Protein AF-A0A7K4LC79-F1 (afdb_monomer_lite)

Structure (mmCIF, N/CA/C/O backbone):
data_AF-A0A7K4LC79-F1
#
_entry.id   AF-A0A7K4LC79-F1
#
loop_
_atom_site.group_PDB
_atom_site.id
_atom_site.type_symbol
_atom_site.label_atom_id
_atom_site.label_alt_id
_atom_site.label_comp_id
_atom_site.label_asym_id
_atom_site.label_entity_id
_atom_site.label_seq_id
_atom_site.pdbx_PDB_ins_code
_atom_site.Cartn_x
_atom_site.Cartn_y
_atom_site.Cartn_z
_atom_site.occupancy
_atom_site.B_iso_or_equiv
_atom_site.auth_seq_id
_atom_site.auth_comp_id
_atom_site.auth_asym_id
_atom_site.auth_atom_id
_atom_site.pdbx_PDB_model_num
ATOM 1 N N . GLN A 1 1 ? 73.942 13.902 -138.538 1.00 67.19 1 GLN A N 1
ATOM 2 C CA . GLN A 1 1 ? 73.800 15.225 -137.899 1.00 67.19 1 GLN A CA 1
ATOM 3 C C . GLN A 1 1 ? 72.394 15.429 -137.324 1.00 67.19 1 GLN A C 1
ATOM 5 O O . GLN A 1 1 ? 72.265 15.309 -136.115 1.00 67.19 1 GLN A O 1
ATOM 10 N N . HIS A 1 2 ? 71.328 15.631 -138.116 1.00 78.69 2 HIS A N 1
ATOM 11 C CA . HIS A 1 2 ? 69.971 15.845 -137.554 1.00 78.69 2 HIS A CA 1
ATOM 12 C C . HIS A 1 2 ? 69.463 14.710 -136.641 1.00 78.69 2 HIS A C 1
ATOM 14 O O . HIS A 1 2 ? 69.121 14.970 -135.493 1.00 78.69 2 HIS A O 1
ATOM 20 N N . LEU A 1 3 ? 69.534 13.446 -137.078 1.00 82.19 3 LEU A N 1
ATOM 21 C CA . LEU A 1 3 ? 69.140 12.290 -136.246 1.00 82.19 3 LEU A CA 1
ATOM 22 C C . LEU A 1 3 ? 69.949 12.162 -134.938 1.00 82.19 3 LEU A C 1
ATOM 24 O O . LEU A 1 3 ? 69.489 11.557 -133.973 1.00 82.19 3 LEU A O 1
ATOM 28 N N . GLU A 1 4 ? 71.164 12.712 -134.885 1.00 82.88 4 GLU A N 1
ATOM 29 C CA . GLU A 1 4 ? 71.985 12.717 -133.669 1.00 82.88 4 GLU A CA 1
ATOM 30 C C . GLU A 1 4 ? 71.522 13.824 -132.716 1.00 82.88 4 GLU A C 1
ATOM 32 O O . GLU A 1 4 ? 71.402 13.577 -131.518 1.00 82.88 4 GLU A O 1
ATOM 37 N N . GLN A 1 5 ? 71.181 15.006 -133.242 1.00 84.38 5 GLN A N 1
ATOM 38 C CA . GLN A 1 5 ? 70.575 16.101 -132.475 1.00 84.38 5 GLN A CA 1
ATOM 39 C C . GLN A 1 5 ? 69.244 15.659 -131.850 1.00 84.38 5 GLN A C 1
ATOM 41 O O . GLN A 1 5 ? 69.095 15.736 -130.633 1.00 84.38 5 GLN A O 1
ATOM 46 N N . GLU A 1 6 ? 68.335 15.084 -132.644 1.00 86.88 6 GLU A N 1
ATOM 47 C CA . GLU A 1 6 ? 67.053 14.546 -132.164 1.00 86.88 6 GLU A CA 1
ATOM 48 C C . GLU A 1 6 ? 67.249 13.468 -131.090 1.00 86.88 6 GLU A C 1
ATOM 50 O O . GLU A 1 6 ? 66.581 13.486 -130.058 1.00 86.88 6 GLU A O 1
ATOM 55 N N . LYS A 1 7 ? 68.222 12.565 -131.268 1.00 89.31 7 LYS A N 1
ATOM 56 C CA . LYS A 1 7 ? 68.580 11.547 -130.268 1.00 89.31 7 LYS A CA 1
ATOM 57 C C . LYS A 1 7 ? 69.097 12.162 -128.962 1.00 89.31 7 LYS A C 1
ATOM 59 O O . LYS A 1 7 ? 68.760 11.663 -127.890 1.00 89.31 7 LYS A O 1
ATOM 64 N N . HIS A 1 8 ? 69.901 13.225 -129.022 1.00 89.56 8 HIS A N 1
ATOM 65 C CA . HIS A 1 8 ? 70.385 13.944 -127.836 1.00 89.56 8 HIS A CA 1
ATOM 66 C C . HIS A 1 8 ? 69.297 14.797 -127.162 1.00 89.56 8 HIS A C 1
ATOM 68 O O . HIS A 1 8 ? 69.307 14.946 -125.940 1.00 89.56 8 HIS A O 1
ATOM 74 N N . GLU A 1 9 ? 68.343 15.338 -127.918 1.00 90.38 9 GLU A N 1
ATOM 75 C CA . GLU A 1 9 ? 67.175 16.029 -127.366 1.00 90.38 9 GLU A CA 1
ATOM 76 C C . GLU A 1 9 ? 66.185 15.068 -126.715 1.00 90.38 9 GLU A C 1
ATOM 78 O O . GLU A 1 9 ? 65.716 15.341 -125.613 1.00 90.38 9 GLU A O 1
ATOM 83 N N . LEU A 1 10 ? 65.888 13.936 -127.357 1.00 91.44 10 LEU A N 1
ATOM 84 C CA . LEU A 1 10 ? 65.025 12.904 -126.788 1.00 91.44 10 LEU A CA 1
ATOM 85 C C . LEU A 1 10 ? 65.622 12.350 -125.495 1.00 91.44 10 LEU A C 1
ATOM 87 O O . LEU A 1 10 ? 64.898 12.281 -124.511 1.00 91.44 10 LEU A O 1
ATOM 91 N N . ARG A 1 11 ? 66.930 12.056 -125.462 1.00 92.25 11 ARG A N 1
ATOM 92 C CA . ARG A 1 11 ? 67.648 11.676 -124.230 1.00 92.25 11 ARG A CA 1
ATOM 93 C C . ARG A 1 11 ? 67.431 12.684 -123.105 1.00 92.25 11 ARG A C 1
ATOM 95 O O . ARG A 1 11 ? 66.861 12.308 -122.094 1.00 92.25 11 ARG A O 1
ATOM 102 N N . ARG A 1 12 ? 67.720 13.972 -123.329 1.00 92.25 12 ARG A N 1
ATOM 103 C CA . ARG A 1 12 ? 67.479 15.019 -122.316 1.00 92.25 12 ARG A CA 1
ATOM 104 C C . ARG A 1 12 ? 66.009 15.157 -121.907 1.00 92.25 12 ARG A C 1
ATOM 106 O O . ARG A 1 12 ? 65.723 15.474 -120.760 1.00 92.25 12 ARG A O 1
ATOM 113 N N . ARG A 1 13 ? 65.053 14.912 -122.811 1.00 94.12 13 ARG A N 1
ATOM 114 C CA . ARG A 1 13 ? 63.617 14.892 -122.466 1.00 94.12 13 ARG A CA 1
ATOM 115 C C . ARG A 1 13 ? 63.219 13.656 -121.654 1.00 94.12 13 ARG A C 1
ATOM 117 O O . ARG A 1 13 ? 62.281 13.763 -120.872 1.00 94.12 13 ARG A O 1
ATOM 124 N N . PHE A 1 14 ? 63.880 12.513 -121.841 1.00 94.81 14 PHE A N 1
ATOM 125 C CA . PHE A 1 14 ? 63.707 11.338 -120.984 1.00 94.81 14 PHE A CA 1
ATOM 126 C C . PHE A 1 14 ? 64.365 11.569 -119.621 1.00 94.81 14 PHE A C 1
ATOM 128 O O . PHE A 1 14 ? 63.644 11.519 -118.638 1.00 94.81 14 PHE A O 1
ATOM 135 N N . GLU A 1 15 ? 65.631 11.990 -119.577 1.00 94.25 15 GLU A N 1
ATOM 136 C CA . GLU A 1 15 ? 66.376 12.336 -118.352 1.00 94.25 15 GLU A CA 1
ATOM 137 C C . GLU A 1 15 ? 65.619 13.365 -117.484 1.00 94.25 15 GLU A C 1
ATOM 139 O O . GLU A 1 15 ? 65.448 13.173 -116.284 1.00 94.25 15 GLU A O 1
ATOM 144 N N . ASN A 1 16 ? 65.070 14.431 -118.086 1.00 93.69 16 ASN A N 1
ATOM 145 C CA . ASN A 1 16 ? 64.256 15.411 -117.355 1.00 93.69 16 ASN A CA 1
ATOM 146 C C . ASN A 1 16 ? 62.960 14.802 -116.791 1.00 93.69 16 ASN A C 1
ATOM 148 O O . ASN A 1 16 ? 62.563 15.128 -115.676 1.00 93.69 16 ASN A O 1
ATOM 152 N N . ARG A 1 17 ? 62.284 13.929 -117.551 1.00 95.50 17 ARG A N 1
ATOM 153 C CA . ARG A 1 17 ? 61.064 13.250 -117.085 1.00 95.50 17 ARG A CA 1
ATOM 154 C C . ARG A 1 17 ? 61.374 12.230 -115.999 1.00 95.50 17 ARG A C 1
ATOM 156 O O . ARG A 1 17 ? 60.591 12.116 -115.068 1.00 95.50 17 ARG A O 1
ATOM 163 N N . GLU A 1 18 ? 62.483 11.510 -116.120 1.00 95.38 18 GLU A N 1
ATOM 164 C CA . GLU A 1 18 ? 63.006 10.594 -115.106 1.00 95.38 18 GLU A CA 1
ATOM 165 C C . GLU A 1 18 ? 63.258 11.364 -113.805 1.00 95.38 18 GLU A C 1
ATOM 167 O O . GLU A 1 18 ? 62.663 11.004 -112.798 1.00 95.38 18 GLU A O 1
ATOM 172 N N . GLY A 1 19 ? 63.953 12.506 -113.847 1.00 95.50 19 GLY A N 1
ATOM 173 C CA . GLY A 1 19 ? 64.137 13.376 -112.678 1.00 95.50 19 GLY A CA 1
ATOM 174 C C . GLY A 1 19 ? 62.830 13.927 -112.078 1.00 95.50 19 GLY A C 1
ATOM 175 O O . GLY A 1 19 ? 62.686 13.989 -110.859 1.00 95.50 19 GLY A O 1
ATOM 176 N N . GLU A 1 20 ? 61.831 14.280 -112.897 1.00 96.25 20 GLU A N 1
ATOM 177 C CA . GLU A 1 20 ? 60.497 14.635 -112.381 1.00 96.25 20 GLU A CA 1
ATOM 178 C C . GLU A 1 20 ? 59.774 13.442 -111.723 1.00 96.25 20 GLU A C 1
ATOM 180 O O . GLU A 1 20 ? 59.022 13.627 -110.765 1.00 96.25 20 GLU A O 1
ATOM 185 N N . TRP A 1 21 ? 59.944 12.223 -112.245 1.00 96.50 21 TRP A N 1
ATOM 186 C CA . TRP A 1 21 ? 59.379 11.011 -111.646 1.00 96.50 21 TRP A CA 1
ATOM 187 C C . TRP A 1 21 ? 60.105 10.629 -110.355 1.00 96.50 21 TRP A C 1
ATOM 189 O O . TRP A 1 21 ? 59.431 10.318 -109.380 1.00 96.50 21 TRP A O 1
ATOM 199 N N . GLU A 1 22 ? 61.433 10.725 -110.312 1.00 96.88 22 GLU A N 1
ATOM 200 C CA . GLU A 1 22 ? 62.248 10.567 -109.101 1.00 96.88 22 GLU A CA 1
ATOM 201 C C . GLU A 1 22 ? 61.828 11.572 -108.020 1.00 96.88 22 GLU A C 1
ATOM 203 O O . GLU A 1 22 ? 61.630 11.182 -106.871 1.00 96.88 22 GLU A O 1
ATOM 208 N N . GLY A 1 23 ? 61.584 12.834 -108.396 1.00 96.94 23 GLY A N 1
ATOM 209 C CA . GLY A 1 23 ? 61.020 13.854 -107.509 1.00 96.94 23 GLY A CA 1
ATOM 210 C C . GLY A 1 23 ? 59.684 13.420 -106.899 1.00 96.94 23 GLY A C 1
ATOM 211 O O . GLY A 1 23 ? 59.584 13.299 -105.679 1.00 96.94 23 GLY A O 1
ATOM 212 N N . ARG A 1 24 ? 58.693 13.077 -107.735 1.00 97.25 24 ARG A N 1
ATOM 213 C CA . ARG A 1 24 ? 57.367 12.602 -107.279 1.00 97.25 24 ARG A CA 1
ATOM 214 C C . ARG A 1 24 ? 57.442 11.325 -106.436 1.00 97.25 24 ARG A C 1
ATOM 216 O O . ARG A 1 24 ? 56.667 11.164 -105.499 1.00 97.25 24 ARG A O 1
ATOM 223 N N . VAL A 1 25 ? 58.359 10.410 -106.754 1.00 97.75 25 VAL A N 1
ATOM 224 C CA . VAL A 1 25 ? 58.604 9.204 -105.948 1.00 97.75 25 VAL A CA 1
ATOM 225 C C . VAL A 1 25 ? 59.185 9.585 -104.588 1.00 97.75 25 VAL A C 1
ATOM 227 O O . VAL A 1 25 ? 58.706 9.080 -103.580 1.00 97.75 25 VAL A O 1
ATOM 230 N N . SER A 1 26 ? 60.141 10.517 -104.527 1.00 96.88 26 SER A N 1
ATOM 231 C CA . SER A 1 26 ? 60.729 10.980 -103.262 1.00 96.88 26 SER A CA 1
ATOM 232 C C . SER A 1 26 ? 59.729 11.724 -102.362 1.00 96.88 26 SER A C 1
ATOM 234 O O . SER A 1 26 ? 59.763 11.554 -101.142 1.00 96.88 26 SER A O 1
ATOM 236 N N . GLU A 1 27 ? 58.796 12.480 -102.954 1.00 97.62 27 GLU A N 1
ATOM 237 C CA . GLU A 1 27 ? 57.663 13.102 -102.256 1.00 97.62 27 GLU A CA 1
ATOM 238 C C . GLU A 1 27 ? 56.750 12.023 -101.655 1.00 97.62 27 GLU A C 1
ATOM 240 O O . GLU A 1 27 ? 56.552 11.993 -100.443 1.00 97.62 27 GLU A O 1
ATOM 245 N N . LEU A 1 28 ? 56.296 11.056 -102.461 1.00 97.69 28 LEU A N 1
ATOM 246 C CA . LEU A 1 28 ? 55.448 9.955 -101.986 1.00 97.69 28 LEU A CA 1
ATOM 247 C C . LEU A 1 28 ? 56.147 9.062 -100.947 1.00 97.69 28 LEU A C 1
ATOM 249 O O . LEU A 1 28 ? 55.508 8.593 -100.008 1.00 97.69 28 LEU A O 1
ATOM 253 N N . GLU A 1 29 ? 57.455 8.831 -101.067 1.00 97.62 29 GLU A N 1
ATOM 254 C CA . GLU A 1 29 ? 58.235 8.127 -100.045 1.00 97.62 29 GLU A CA 1
ATOM 255 C C . GLU A 1 29 ? 58.321 8.906 -98.727 1.00 97.62 29 GLU A C 1
ATOM 257 O O . GLU A 1 29 ? 58.365 8.290 -97.661 1.00 97.62 29 GLU A O 1
ATOM 262 N N . SER A 1 30 ? 58.382 10.239 -98.785 1.00 97.75 30 SER A N 1
ATOM 263 C CA . SER A 1 30 ? 58.324 11.109 -97.608 1.00 97.75 30 SER A CA 1
ATOM 264 C C . SER A 1 30 ? 56.936 11.059 -96.969 1.00 97.75 30 SER A C 1
ATOM 266 O O . SER A 1 30 ? 56.835 10.820 -95.767 1.00 97.75 30 SER A O 1
ATOM 268 N N . ASP A 1 31 ? 55.874 11.182 -97.765 1.00 98.12 31 ASP A N 1
ATOM 269 C CA . ASP A 1 31 ? 54.486 11.132 -97.295 1.00 98.12 31 ASP A CA 1
ATOM 270 C C . ASP A 1 31 ? 54.153 9.777 -96.655 1.00 98.12 31 ASP A C 1
ATOM 272 O O . ASP A 1 31 ? 53.551 9.724 -95.584 1.00 98.12 31 ASP A O 1
ATOM 276 N N . VAL A 1 32 ? 54.603 8.665 -97.249 1.00 98.06 32 VAL A N 1
ATOM 277 C CA . VAL A 1 32 ? 54.439 7.321 -96.667 1.00 98.06 32 VAL A CA 1
ATOM 278 C C . VAL A 1 32 ? 55.159 7.204 -95.321 1.00 98.06 32 VAL A C 1
ATOM 280 O O . VAL A 1 32 ? 54.577 6.657 -94.385 1.00 98.06 32 VAL A O 1
ATOM 283 N N . LYS A 1 33 ? 56.382 7.739 -95.187 1.00 97.75 33 LYS A N 1
ATOM 284 C CA . LYS A 1 33 ? 57.117 7.756 -93.906 1.00 97.75 33 LYS A CA 1
ATOM 285 C C . LYS A 1 33 ? 56.404 8.626 -92.864 1.00 97.75 33 LYS A C 1
ATOM 287 O O . LYS A 1 33 ? 56.238 8.193 -91.730 1.00 97.75 33 LYS A O 1
ATOM 292 N N . GLN A 1 34 ? 55.913 9.806 -93.248 1.00 97.94 34 GLN A N 1
ATOM 293 C CA . GLN A 1 34 ? 55.160 10.695 -92.353 1.00 97.94 34 GLN A CA 1
ATOM 294 C C . GLN A 1 34 ? 53.851 10.054 -91.875 1.00 97.94 34 GLN A C 1
ATOM 296 O O . GLN A 1 34 ? 53.580 10.045 -90.677 1.00 97.94 34 GLN A O 1
ATOM 301 N N . LEU A 1 35 ? 53.075 9.447 -92.777 1.00 97.81 35 LEU A N 1
ATOM 302 C CA . LEU A 1 35 ? 51.840 8.739 -92.429 1.00 97.81 35 LEU A CA 1
ATOM 303 C C . LEU A 1 35 ? 52.098 7.507 -91.548 1.00 97.81 35 LEU A C 1
ATOM 305 O O . LEU A 1 35 ? 51.276 7.198 -90.686 1.00 97.81 35 LEU A O 1
ATOM 309 N N . GLN A 1 36 ? 53.228 6.814 -91.726 1.00 97.75 36 GLN A N 1
ATOM 310 C CA . GLN A 1 36 ? 53.659 5.730 -90.835 1.00 97.75 36 GLN A CA 1
ATOM 311 C C . GLN A 1 36 ? 53.993 6.264 -89.435 1.00 97.75 36 GLN A C 1
ATOM 313 O O . GLN A 1 36 ? 53.409 5.794 -88.459 1.00 97.75 36 GLN A O 1
ATOM 318 N N . ASP A 1 37 ? 54.832 7.297 -89.336 1.00 98.00 37 ASP A N 1
ATOM 319 C CA . ASP A 1 37 ? 55.184 7.957 -88.072 1.00 98.00 37 ASP A CA 1
ATOM 320 C C . ASP A 1 37 ? 53.948 8.492 -87.324 1.00 98.00 37 ASP A C 1
ATOM 322 O O . ASP A 1 37 ? 53.848 8.379 -86.100 1.00 98.00 37 ASP A O 1
ATOM 326 N N . GLU A 1 38 ? 53.006 9.119 -88.034 1.00 98.00 38 GLU A N 1
ATOM 327 C CA . GLU A 1 38 ? 51.757 9.631 -87.460 1.00 98.00 38 GLU A CA 1
ATOM 328 C C . GLU A 1 38 ? 50.834 8.507 -86.993 1.00 98.00 38 GLU A C 1
ATOM 330 O O . GLU A 1 38 ? 50.289 8.586 -85.888 1.00 98.00 38 GLU A O 1
ATOM 335 N N . LEU A 1 39 ? 50.696 7.439 -87.782 1.00 97.88 39 LEU A N 1
ATOM 336 C CA . LEU A 1 39 ? 49.928 6.258 -87.401 1.00 97.88 39 LEU A CA 1
ATOM 337 C C . LEU A 1 39 ? 50.522 5.591 -86.153 1.00 97.88 39 LEU A C 1
ATOM 339 O O . LEU A 1 39 ? 49.774 5.233 -85.242 1.00 97.88 39 LEU A O 1
ATOM 343 N N . GLU A 1 40 ? 51.846 5.454 -86.064 1.00 97.75 40 GLU A N 1
ATOM 344 C CA . GLU A 1 40 ? 52.515 4.910 -84.879 1.00 97.75 40 GLU A CA 1
ATOM 345 C C . GLU A 1 40 ? 52.281 5.785 -83.640 1.00 97.75 40 GLU A C 1
ATOM 347 O O . GLU A 1 40 ? 51.857 5.263 -82.603 1.00 97.75 40 GLU A O 1
ATOM 352 N N . LYS A 1 41 ? 52.449 7.112 -83.751 1.00 98.06 41 LYS A N 1
ATOM 353 C CA . LYS A 1 41 ? 52.156 8.071 -82.666 1.00 98.06 41 LYS A CA 1
ATOM 354 C C . LYS A 1 41 ? 50.702 7.969 -82.200 1.00 98.06 41 LYS A C 1
ATOM 356 O O . LYS A 1 41 ? 50.449 7.833 -81.003 1.00 98.06 41 LYS A O 1
ATOM 361 N N . GLN A 1 42 ? 49.740 7.965 -83.127 1.00 97.75 42 GLN A N 1
ATOM 362 C CA . GLN A 1 42 ? 48.316 7.815 -82.804 1.00 97.75 42 GLN A CA 1
ATOM 363 C C . GLN A 1 42 ? 48.026 6.476 -82.114 1.00 97.75 42 GLN A C 1
ATOM 365 O O . GLN A 1 42 ? 47.317 6.445 -81.108 1.00 97.75 42 GLN A O 1
ATOM 370 N N . GLN A 1 43 ? 48.605 5.369 -82.589 1.00 97.69 43 GLN A N 1
ATOM 371 C CA . GLN A 1 43 ? 48.440 4.068 -81.941 1.00 97.69 43 GLN A CA 1
ATOM 372 C C . GLN A 1 43 ? 49.068 4.016 -80.538 1.00 97.69 43 GLN A C 1
ATOM 374 O O . GLN A 1 43 ? 48.530 3.340 -79.660 1.00 97.69 43 GLN A O 1
ATOM 379 N N . VAL A 1 44 ? 50.203 4.684 -80.301 1.00 97.94 44 VAL A N 1
ATOM 380 C CA . VAL A 1 44 ? 50.802 4.793 -78.959 1.00 97.94 44 VAL A CA 1
ATOM 381 C C . VAL A 1 44 ? 49.883 5.591 -78.035 1.00 97.94 44 VAL A C 1
ATOM 383 O O . VAL A 1 44 ? 49.509 5.067 -76.985 1.00 97.94 44 VAL A O 1
ATOM 386 N N . HIS A 1 45 ? 49.421 6.769 -78.458 1.00 98.19 45 HIS A N 1
ATOM 387 C CA . HIS A 1 45 ? 48.515 7.603 -77.665 1.00 98.19 45 HIS A CA 1
ATOM 388 C C . HIS A 1 45 ? 47.168 6.933 -77.371 1.00 98.19 45 HIS A C 1
ATOM 390 O O . HIS A 1 45 ? 46.668 7.043 -76.254 1.00 98.19 45 HIS A O 1
ATOM 396 N N . LEU A 1 46 ? 46.594 6.173 -78.311 1.00 98.00 46 LEU A N 1
ATOM 397 C CA . LEU A 1 46 ? 45.386 5.381 -78.046 1.00 98.00 46 LEU A CA 1
ATOM 398 C C . LEU A 1 46 ? 45.637 4.313 -76.970 1.00 98.00 46 LEU A C 1
ATOM 400 O O . LEU A 1 46 ? 44.850 4.192 -76.033 1.00 98.00 46 LEU A O 1
ATOM 404 N N . ARG A 1 47 ? 46.767 3.593 -77.036 1.00 98.12 47 ARG A N 1
ATOM 405 C CA . ARG A 1 47 ? 47.151 2.609 -76.004 1.00 98.12 47 ARG A CA 1
ATOM 406 C C . ARG A 1 47 ? 47.432 3.264 -74.649 1.00 98.12 47 ARG A C 1
ATOM 408 O O . ARG A 1 47 ? 47.220 2.631 -73.620 1.00 98.12 47 ARG A O 1
ATOM 415 N N . GLU A 1 48 ? 47.943 4.490 -74.616 1.00 98.06 48 GLU A N 1
ATOM 416 C CA . GLU A 1 48 ? 48.146 5.265 -73.384 1.00 98.06 48 GLU A CA 1
ATOM 417 C C . GLU A 1 48 ? 46.816 5.719 -72.782 1.00 98.06 48 GLU A C 1
ATOM 419 O O . GLU A 1 48 ? 46.544 5.400 -71.625 1.00 98.06 48 GLU A O 1
ATOM 424 N N . ALA A 1 49 ? 45.947 6.331 -73.587 1.00 97.94 49 ALA A N 1
ATOM 425 C CA . ALA A 1 49 ? 44.610 6.743 -73.175 1.00 97.94 49 ALA A CA 1
ATOM 426 C C . ALA A 1 49 ? 43.764 5.555 -72.688 1.00 97.94 49 ALA A C 1
ATOM 428 O O . ALA A 1 49 ? 43.041 5.677 -71.703 1.00 97.94 49 ALA A O 1
ATOM 429 N N . ASP A 1 50 ? 43.863 4.384 -73.324 1.00 98.19 50 ASP A N 1
ATOM 430 C CA . ASP A 1 50 ? 43.158 3.184 -72.864 1.00 98.19 50 ASP A CA 1
ATOM 431 C C . ASP A 1 50 ? 43.737 2.633 -71.552 1.00 98.19 50 ASP A C 1
ATOM 433 O O . ASP A 1 50 ? 42.970 2.243 -70.671 1.00 98.19 50 ASP A O 1
ATOM 437 N N . ARG A 1 51 ? 45.062 2.690 -71.339 1.00 98.25 51 ARG A N 1
ATOM 438 C CA . ARG A 1 51 ? 45.654 2.385 -70.020 1.00 98.25 51 ARG A CA 1
ATOM 439 C C . ARG A 1 51 ? 45.134 3.345 -68.951 1.00 98.25 51 ARG A C 1
ATOM 441 O O . ARG A 1 51 ? 44.742 2.891 -67.881 1.00 98.25 51 ARG A O 1
ATOM 448 N N . GLU A 1 52 ? 45.082 4.644 -69.228 1.00 98.19 52 GLU A N 1
ATOM 449 C CA . GLU A 1 52 ? 44.557 5.649 -68.294 1.00 98.19 52 GLU A CA 1
ATOM 450 C C . GLU A 1 52 ? 43.073 5.438 -67.981 1.00 98.19 52 GLU A C 1
ATOM 452 O O . GLU A 1 52 ? 42.709 5.405 -66.805 1.00 98.19 52 GLU A O 1
ATOM 457 N N . LYS A 1 53 ? 42.237 5.162 -68.992 1.00 98.38 53 LYS A N 1
ATOM 458 C CA . LYS A 1 53 ? 40.837 4.749 -68.789 1.00 98.38 53 LYS A CA 1
ATOM 459 C C . LYS A 1 53 ? 40.744 3.515 -67.891 1.00 98.38 53 LYS A C 1
ATOM 461 O O . LYS A 1 53 ? 39.942 3.515 -66.963 1.00 98.38 53 LYS A O 1
ATOM 466 N N . THR A 1 54 ? 41.555 2.475 -68.124 1.00 98.25 54 THR A N 1
ATOM 467 C CA . THR A 1 54 ? 41.507 1.264 -67.280 1.00 98.25 54 THR A CA 1
ATOM 468 C C . THR A 1 54 ? 41.919 1.532 -65.833 1.00 98.25 54 THR A C 1
ATOM 470 O O . THR A 1 54 ? 41.264 1.005 -64.938 1.00 98.25 54 THR A O 1
ATOM 473 N N . ARG A 1 55 ? 42.915 2.397 -65.582 1.00 98.44 55 ARG A N 1
ATOM 474 C CA . ARG A 1 55 ? 43.287 2.830 -64.220 1.00 98.44 55 ARG A CA 1
ATOM 475 C C . ARG A 1 55 ? 42.143 3.589 -63.547 1.00 98.44 55 ARG A C 1
ATOM 477 O O . ARG A 1 55 ? 41.738 3.220 -62.453 1.00 98.44 55 ARG A O 1
ATOM 484 N N . ALA A 1 56 ? 41.559 4.575 -64.229 1.00 98.25 56 ALA A N 1
ATOM 485 C CA . ALA A 1 56 ? 40.439 5.351 -63.697 1.00 98.25 56 ALA A CA 1
ATOM 486 C C . ALA A 1 56 ? 39.208 4.472 -63.397 1.00 98.25 56 ALA A C 1
ATOM 488 O O . ALA A 1 56 ? 38.566 4.632 -62.361 1.00 98.25 56 ALA A O 1
ATOM 489 N N . VAL A 1 57 ? 38.897 3.499 -64.262 1.00 98.44 57 VAL A N 1
ATOM 490 C CA . VAL A 1 57 ? 37.822 2.519 -64.022 1.00 98.44 57 VAL A CA 1
ATOM 491 C C . VAL A 1 57 ? 38.142 1.620 -62.824 1.00 98.44 57 VAL A C 1
ATOM 493 O O . VAL A 1 57 ? 37.250 1.368 -62.016 1.00 98.44 57 VAL A O 1
ATOM 496 N N . GLN A 1 58 ? 39.392 1.171 -62.666 1.00 98.31 58 GLN A N 1
ATOM 497 C CA . GLN A 1 58 ? 39.826 0.398 -61.497 1.00 98.31 58 GLN A CA 1
ATOM 498 C C . GLN A 1 58 ? 39.668 1.213 -60.207 1.00 98.31 58 GLN A C 1
ATOM 500 O O . GLN A 1 58 ? 38.958 0.770 -59.306 1.00 98.31 58 GLN A O 1
ATOM 505 N N . GLU A 1 59 ? 40.214 2.429 -60.149 1.00 98.38 59 GLU A N 1
ATOM 506 C CA . GLU A 1 59 ? 40.111 3.325 -58.990 1.00 98.38 59 GLU A CA 1
ATOM 507 C C . GLU A 1 59 ? 38.652 3.620 -58.608 1.00 98.38 59 GLU A C 1
ATOM 509 O O . GLU A 1 59 ? 38.285 3.498 -57.437 1.00 98.38 59 GLU A O 1
ATOM 514 N N . LEU A 1 60 ? 37.793 3.932 -59.585 1.00 98.44 60 LEU A N 1
ATOM 515 C CA . LEU A 1 60 ? 36.359 4.139 -59.353 1.00 98.44 60 LEU A CA 1
ATOM 516 C C . LEU A 1 60 ? 35.654 2.857 -58.890 1.00 98.44 60 LEU A C 1
ATOM 518 O O . LEU A 1 60 ? 34.775 2.922 -58.031 1.00 98.44 60 LEU A O 1
ATOM 522 N N . SER A 1 61 ? 36.027 1.685 -59.413 1.00 98.12 61 SER A N 1
ATOM 523 C CA . SER A 1 61 ? 35.455 0.405 -58.972 1.00 98.12 61 SER A CA 1
ATOM 524 C C . SER A 1 61 ? 35.851 0.064 -57.531 1.00 98.12 61 SER A C 1
ATOM 526 O O . SER A 1 61 ? 34.994 -0.332 -56.742 1.00 98.12 61 SER A O 1
ATOM 528 N N . GLU A 1 62 ? 37.104 0.316 -57.140 1.00 98.50 62 GLU A N 1
ATOM 529 C CA . GLU A 1 62 ? 37.570 0.147 -55.763 1.00 98.50 62 GLU A CA 1
ATOM 530 C C . GLU A 1 62 ? 36.899 1.133 -54.804 1.00 98.50 62 GLU A C 1
ATOM 532 O O . GLU A 1 62 ? 36.522 0.757 -53.694 1.00 98.50 62 GLU A O 1
ATOM 537 N N . GLN A 1 63 ? 36.743 2.398 -55.207 1.00 98.38 63 GLN A N 1
ATOM 538 C CA . GLN A 1 63 ? 36.034 3.406 -54.415 1.00 98.38 63 GLN A CA 1
ATOM 539 C C . GLN A 1 63 ? 34.566 3.013 -54.214 1.00 98.38 63 GLN A C 1
ATOM 541 O O . GLN A 1 63 ? 34.091 3.015 -53.079 1.00 98.38 63 GLN A O 1
ATOM 546 N N . ASN A 1 64 ? 33.873 2.592 -55.277 1.00 98.38 64 ASN A N 1
ATOM 547 C CA . ASN A 1 64 ? 32.499 2.100 -55.185 1.00 98.38 64 ASN A CA 1
ATOM 548 C C . ASN A 1 64 ? 32.392 0.860 -54.283 1.00 98.38 64 ASN A C 1
ATOM 550 O O . ASN A 1 64 ? 31.505 0.817 -53.433 1.00 98.38 64 ASN A O 1
ATOM 554 N N . GLN A 1 65 ? 33.313 -0.106 -54.384 1.00 98.31 65 GLN A N 1
ATOM 555 C CA . GLN A 1 65 ? 33.316 -1.271 -53.493 1.00 98.31 65 GLN A CA 1
ATOM 556 C C . GLN A 1 65 ? 33.540 -0.869 -52.028 1.00 98.31 65 GLN A C 1
ATOM 558 O O . GLN A 1 65 ? 32.806 -1.320 -51.154 1.00 98.31 65 GLN A O 1
ATOM 563 N N . ARG A 1 66 ? 34.488 0.036 -51.744 1.00 98.50 66 ARG A N 1
ATOM 564 C CA . ARG A 1 66 ? 34.718 0.564 -50.384 1.00 98.50 66 ARG A CA 1
ATOM 565 C C . ARG A 1 66 ? 33.477 1.268 -49.825 1.00 98.50 66 ARG A C 1
ATOM 567 O O . ARG A 1 66 ? 33.181 1.106 -48.643 1.00 98.50 66 ARG A O 1
ATOM 574 N N . LEU A 1 67 ? 32.748 2.021 -50.650 1.00 98.50 67 LEU A N 1
ATOM 575 C CA . LEU A 1 67 ? 31.501 2.684 -50.251 1.00 98.50 67 LEU A CA 1
ATOM 576 C C . LEU A 1 67 ? 30.365 1.679 -50.000 1.00 98.50 67 LEU A C 1
ATOM 578 O O . LEU A 1 67 ? 29.642 1.825 -49.017 1.00 98.50 67 LEU A O 1
ATOM 582 N N . LEU A 1 68 ? 30.237 0.629 -50.818 1.00 98.56 68 LEU A N 1
ATOM 583 C CA . LEU A 1 68 ? 29.279 -0.465 -50.596 1.00 98.56 68 LEU A CA 1
ATOM 584 C C . LEU A 1 68 ? 29.598 -1.258 -49.315 1.00 98.56 68 LEU A C 1
ATOM 586 O O . LEU A 1 68 ? 28.696 -1.573 -48.535 1.00 98.56 68 LEU A O 1
ATOM 590 N N . ASP A 1 69 ? 30.877 -1.521 -49.043 1.00 98.38 69 ASP A N 1
ATOM 591 C CA . ASP A 1 69 ? 31.337 -2.161 -47.806 1.00 98.38 69 ASP A CA 1
ATOM 592 C C . ASP A 1 69 ? 31.065 -1.283 -46.571 1.00 98.38 69 ASP A C 1
ATOM 594 O O . ASP A 1 69 ? 30.735 -1.793 -45.501 1.00 98.38 69 ASP A O 1
ATOM 598 N N . GLN A 1 70 ? 31.186 0.043 -46.692 1.00 98.31 70 GLN A N 1
ATOM 599 C CA . GLN A 1 70 ? 30.840 0.980 -45.618 1.00 98.31 70 GLN A CA 1
ATOM 600 C C . GLN A 1 70 ? 29.325 1.053 -45.393 1.00 98.31 70 GLN A C 1
ATOM 602 O O . GLN A 1 70 ? 28.879 0.977 -44.248 1.00 98.31 70 GLN A O 1
ATOM 607 N N . LEU A 1 71 ? 28.532 1.145 -46.466 1.00 98.50 71 LEU A N 1
ATOM 608 C CA . LEU A 1 71 ? 27.071 1.208 -46.399 1.00 98.50 71 LEU A CA 1
ATOM 609 C C . LEU A 1 71 ? 26.472 -0.081 -45.820 1.00 98.50 71 LEU A C 1
ATOM 611 O O . LEU A 1 71 ? 25.603 -0.018 -44.954 1.00 98.50 71 LEU A O 1
ATOM 615 N N . SER A 1 72 ? 26.968 -1.249 -46.238 1.00 98.31 72 SER A N 1
ATOM 616 C CA . SER A 1 72 ? 26.524 -2.539 -45.695 1.00 98.31 72 SER A CA 1
ATOM 617 C C . SER A 1 72 ? 26.835 -2.663 -44.199 1.00 98.31 72 SER A C 1
ATOM 619 O O . SER A 1 72 ? 25.935 -2.993 -43.424 1.00 98.31 72 SER A O 1
ATOM 621 N N . ARG A 1 73 ? 28.047 -2.294 -43.756 1.00 98.38 73 ARG A N 1
ATOM 622 C CA . ARG A 1 73 ? 28.396 -2.236 -42.321 1.00 98.38 73 ARG A CA 1
ATOM 623 C C . ARG A 1 73 ? 27.510 -1.263 -41.544 1.00 98.38 73 ARG A C 1
ATOM 625 O O . ARG A 1 73 ? 27.057 -1.612 -40.459 1.00 98.38 73 ARG A O 1
ATOM 632 N N . ALA A 1 74 ? 27.238 -0.078 -42.091 1.00 98.38 74 ALA A N 1
ATOM 633 C CA . ALA A 1 74 ? 26.346 0.896 -41.465 1.00 98.38 74 ALA A CA 1
ATOM 634 C C . ALA A 1 74 ? 24.919 0.339 -41.314 1.00 98.38 74 ALA A C 1
ATOM 636 O O . ALA A 1 74 ? 24.360 0.406 -40.222 1.00 98.38 74 ALA A O 1
ATOM 637 N N . SER A 1 75 ? 24.376 -0.295 -42.361 1.00 98.00 75 SER A N 1
ATOM 638 C CA . SER A 1 75 ? 23.040 -0.910 -42.328 1.00 98.00 75 SER A CA 1
ATOM 639 C C . SER A 1 75 ? 22.937 -2.076 -41.337 1.00 98.00 75 SER A C 1
ATOM 641 O O . SER A 1 75 ? 21.916 -2.241 -40.675 1.00 98.00 75 SER A O 1
ATOM 643 N N . GLU A 1 76 ? 24.008 -2.857 -41.166 1.00 98.50 76 GLU A N 1
ATOM 644 C CA . GLU A 1 76 ? 24.053 -3.946 -40.188 1.00 98.50 76 GLU A CA 1
ATOM 645 C C . GLU A 1 76 ? 24.109 -3.409 -38.748 1.00 98.50 76 GLU A C 1
ATOM 647 O O . GLU A 1 76 ? 23.404 -3.916 -37.876 1.00 98.50 76 GLU A O 1
ATOM 652 N N . VAL A 1 77 ? 24.868 -2.336 -38.497 1.00 98.44 77 VAL A N 1
ATOM 653 C CA . VAL A 1 77 ? 24.869 -1.646 -37.195 1.00 98.44 77 VAL A CA 1
ATOM 654 C C . VAL A 1 77 ? 23.506 -1.008 -36.906 1.00 98.44 77 VAL A C 1
ATOM 656 O O . VAL A 1 77 ? 22.993 -1.151 -35.799 1.00 98.44 77 VAL A O 1
ATOM 659 N N . GLU A 1 78 ? 22.871 -0.366 -37.889 1.00 98.19 78 GLU A N 1
ATOM 660 C CA . GLU A 1 78 ? 21.518 0.191 -37.756 1.00 98.19 78 GLU A CA 1
ATOM 661 C C . GLU A 1 78 ? 20.480 -0.900 -37.443 1.00 98.19 78 GLU A C 1
ATOM 663 O O . GLU A 1 78 ? 19.640 -0.726 -36.554 1.00 98.19 78 GLU A O 1
ATOM 668 N N . ARG A 1 79 ? 20.579 -2.064 -38.097 1.00 98.44 79 ARG A N 1
ATOM 669 C CA . ARG A 1 79 ? 19.744 -3.240 -37.818 1.00 98.44 79 ARG A CA 1
ATOM 670 C C . ARG A 1 79 ? 19.951 -3.760 -36.392 1.00 98.44 79 ARG A C 1
ATOM 672 O O . ARG A 1 79 ? 18.973 -4.049 -35.703 1.00 98.44 79 ARG A O 1
ATOM 679 N N . GLN A 1 80 ? 21.198 -3.855 -35.929 1.00 98.44 80 GLN A N 1
ATOM 680 C CA . GLN A 1 80 ? 21.522 -4.281 -34.562 1.00 98.44 80 GLN A CA 1
ATOM 681 C C . GLN A 1 80 ? 21.010 -3.287 -33.509 1.00 98.44 80 GLN A C 1
ATOM 683 O O . GLN A 1 80 ? 20.380 -3.702 -32.536 1.00 98.44 80 GLN A O 1
ATOM 688 N N . LEU A 1 81 ? 21.206 -1.982 -33.719 1.00 98.44 81 LEU A N 1
ATOM 689 C CA . LEU A 1 81 ? 20.680 -0.931 -32.841 1.00 98.44 81 LEU A CA 1
ATOM 690 C C . LEU A 1 81 ? 19.146 -0.925 -32.823 1.00 98.44 81 LEU A C 1
ATOM 692 O O . LEU A 1 81 ? 18.548 -0.789 -31.759 1.00 98.44 81 LEU A O 1
ATOM 696 N N . SER A 1 82 ? 18.499 -1.145 -33.970 1.00 98.44 82 SER A N 1
ATOM 697 C CA . SER A 1 82 ? 17.038 -1.256 -34.063 1.00 98.44 82 SER A CA 1
ATOM 698 C C . SER A 1 82 ? 16.497 -2.432 -33.247 1.00 98.44 82 SER A C 1
ATOM 700 O O . SER A 1 82 ? 15.495 -2.279 -32.548 1.00 98.44 82 SER A O 1
ATOM 702 N N . LEU A 1 83 ? 17.184 -3.581 -33.271 1.00 98.50 83 LEU A N 1
ATOM 703 C CA . LEU A 1 83 ? 16.851 -4.728 -32.422 1.00 98.50 83 LEU A CA 1
ATOM 704 C C . LEU A 1 83 ? 17.047 -4.414 -30.932 1.00 98.50 83 LEU A C 1
ATOM 706 O O . LEU A 1 83 ? 16.141 -4.677 -30.149 1.00 98.50 83 LEU A O 1
ATOM 710 N N . GLN A 1 84 ? 18.160 -3.785 -30.538 1.00 98.56 84 GLN A N 1
ATOM 711 C CA . GLN A 1 84 ? 18.393 -3.379 -29.141 1.00 98.56 84 GLN A CA 1
ATOM 712 C C . GLN A 1 84 ? 17.342 -2.375 -28.638 1.00 98.56 84 GLN A C 1
ATOM 714 O O . GLN A 1 84 ? 16.859 -2.478 -27.512 1.00 98.56 84 GLN A O 1
ATOM 719 N N . VAL A 1 85 ? 16.939 -1.413 -29.473 1.00 98.62 85 VAL A N 1
ATOM 720 C CA . VAL A 1 85 ? 15.846 -0.482 -29.151 1.00 98.62 85 VAL A CA 1
ATOM 721 C C . VAL A 1 85 ? 14.512 -1.222 -29.032 1.00 98.62 85 VAL A C 1
ATOM 723 O O . VAL A 1 85 ? 13.691 -0.850 -28.192 1.00 98.62 85 VAL A O 1
ATOM 726 N N . HIS A 1 86 ? 14.279 -2.268 -29.828 1.00 98.50 86 HIS A N 1
ATOM 727 C CA . HIS A 1 86 ? 13.075 -3.086 -29.714 1.00 98.50 86 HIS A CA 1
ATOM 728 C C . HIS A 1 86 ? 13.043 -3.873 -28.398 1.00 98.50 86 HIS A C 1
ATOM 730 O O . HIS A 1 86 ? 12.048 -3.761 -27.681 1.00 98.50 86 HIS A O 1
ATOM 736 N N . THR A 1 87 ? 14.125 -4.571 -28.034 1.00 98.44 87 THR A N 1
ATOM 737 C CA . THR A 1 87 ? 14.194 -5.335 -26.776 1.00 98.44 87 THR A CA 1
ATOM 738 C C . THR A 1 87 ? 14.098 -4.419 -25.557 1.00 98.44 87 THR A C 1
ATOM 740 O O . THR A 1 87 ? 13.338 -4.698 -24.640 1.00 98.44 87 THR A O 1
ATOM 743 N N . LEU A 1 88 ? 14.759 -3.253 -25.565 1.00 98.50 88 LEU A N 1
ATOM 744 C CA . LEU A 1 88 ? 14.641 -2.273 -24.473 1.00 98.50 88 LEU A CA 1
ATOM 745 C C . LEU A 1 88 ? 13.220 -1.697 -24.333 1.00 98.50 88 LEU A C 1
ATOM 747 O O . LEU A 1 88 ? 12.789 -1.365 -23.226 1.00 98.50 88 LEU A O 1
ATOM 751 N N . ARG A 1 89 ? 12.468 -1.577 -25.436 1.00 98.50 89 ARG A N 1
ATOM 752 C CA . ARG A 1 89 ? 11.045 -1.191 -25.401 1.00 98.50 89 ARG A CA 1
ATOM 753 C C . ARG A 1 89 ? 10.162 -2.305 -24.847 1.00 98.50 89 ARG A C 1
ATOM 755 O O . ARG A 1 89 ? 9.171 -1.993 -24.190 1.00 98.50 89 ARG A O 1
ATOM 762 N N . GLU A 1 90 ? 10.496 -3.565 -25.102 1.00 98.38 90 GLU A N 1
ATOM 763 C CA . GLU A 1 90 ? 9.804 -4.726 -24.533 1.00 98.38 90 GLU A CA 1
ATOM 764 C C . GLU A 1 90 ? 10.083 -4.838 -23.032 1.00 98.38 90 GLU A C 1
ATOM 766 O O . GLU A 1 90 ? 9.132 -4.772 -22.258 1.00 98.38 90 GLU A O 1
ATOM 771 N N . ASP A 1 91 ? 11.350 -4.801 -22.607 1.00 98.38 91 ASP A N 1
ATOM 772 C CA . ASP A 1 91 ? 11.760 -4.721 -21.196 1.00 98.38 91 ASP A CA 1
ATOM 773 C C . ASP A 1 91 ? 11.021 -3.608 -20.436 1.00 98.38 91 ASP A C 1
ATOM 775 O O . ASP A 1 91 ? 10.588 -3.787 -19.295 1.00 98.38 91 ASP A O 1
ATOM 779 N N . PHE A 1 92 ? 10.897 -2.421 -21.045 1.00 98.25 92 PHE A N 1
ATOM 780 C CA . PHE A 1 92 ? 10.194 -1.295 -20.435 1.00 98.25 92 PHE A CA 1
ATOM 781 C C . PHE A 1 92 ? 8.682 -1.538 -20.343 1.00 98.25 92 PHE A C 1
ATOM 783 O O . PHE A 1 92 ? 8.076 -1.215 -19.320 1.00 98.25 92 PHE A O 1
ATOM 790 N N . ARG A 1 93 ? 8.064 -2.133 -21.372 1.00 98.50 93 ARG A N 1
ATOM 791 C CA . ARG A 1 93 ? 6.645 -2.526 -21.346 1.00 98.50 93 ARG A CA 1
ATOM 792 C C . ARG A 1 93 ? 6.381 -3.590 -20.287 1.00 98.50 93 ARG A C 1
ATOM 794 O O . ARG A 1 93 ? 5.422 -3.447 -19.535 1.00 98.50 93 ARG A O 1
ATOM 801 N N . GLU A 1 94 ? 7.241 -4.598 -20.171 1.00 98.38 94 GLU A N 1
ATOM 802 C CA . GLU A 1 94 ? 7.136 -5.630 -19.140 1.00 98.38 94 GLU A CA 1
ATOM 803 C C . GLU A 1 94 ? 7.258 -5.027 -17.739 1.00 98.38 94 GLU A C 1
ATOM 805 O O . GLU A 1 94 ? 6.358 -5.222 -16.921 1.00 98.38 94 GLU A O 1
ATOM 810 N N . LYS A 1 95 ? 8.290 -4.209 -17.483 1.00 98.19 95 LYS A N 1
ATOM 811 C CA . LYS A 1 95 ? 8.480 -3.491 -16.205 1.00 98.19 95 LYS A CA 1
ATOM 812 C C . LYS A 1 95 ? 7.320 -2.548 -15.877 1.00 98.19 95 LYS A C 1
ATOM 814 O O . LYS A 1 95 ? 6.916 -2.453 -14.722 1.00 98.19 95 LYS A O 1
ATOM 819 N N . SER A 1 96 ? 6.756 -1.871 -16.877 1.00 98.25 96 SER A N 1
ATOM 820 C CA . SER A 1 96 ? 5.566 -1.030 -16.709 1.00 98.25 96 SER A CA 1
ATOM 821 C C . SER A 1 96 ? 4.328 -1.870 -16.371 1.00 98.25 96 SER A C 1
ATOM 823 O O . SER A 1 96 ? 3.586 -1.525 -15.452 1.00 98.25 96 SER A O 1
ATOM 825 N N . SER A 1 97 ? 4.140 -3.013 -17.039 1.00 97.88 97 SER A N 1
ATOM 826 C CA . SER A 1 97 ? 3.017 -3.921 -16.782 1.00 97.88 97 SER A CA 1
ATOM 827 C C . SER A 1 97 ? 3.100 -4.583 -15.403 1.00 97.88 97 SER A C 1
ATOM 829 O O . SER A 1 97 ? 2.097 -4.629 -14.691 1.00 97.88 97 SER A O 1
ATOM 831 N N . SER A 1 98 ? 4.286 -5.023 -14.970 1.00 98.12 98 SER A N 1
ATOM 832 C CA . SER A 1 98 ? 4.485 -5.605 -13.642 1.00 98.12 98 SER A CA 1
ATOM 833 C C . SER A 1 98 ? 4.351 -4.542 -12.554 1.00 98.12 98 SER A C 1
ATOM 835 O O . SER A 1 98 ? 3.659 -4.780 -11.568 1.00 98.12 98 SER A O 1
ATOM 837 N N . SER A 1 99 ? 4.895 -3.337 -12.755 1.00 98.50 99 SER A N 1
ATOM 838 C CA . SER A 1 99 ? 4.674 -2.193 -11.861 1.00 98.50 99 SER A CA 1
ATOM 839 C C . SER A 1 99 ? 3.182 -1.870 -11.708 1.00 98.50 99 SER A C 1
ATOM 841 O O . SER A 1 99 ? 2.705 -1.752 -10.581 1.00 98.50 99 SER A O 1
ATOM 843 N N . SER A 1 100 ? 2.418 -1.837 -12.805 1.00 98.38 100 SER A N 1
ATOM 844 C CA . SER A 1 100 ? 0.960 -1.654 -12.769 1.00 98.38 100 SER A CA 1
ATOM 845 C C . SER A 1 100 ? 0.246 -2.775 -11.997 1.00 98.38 100 SER A C 1
ATOM 847 O O . SER A 1 100 ? -0.585 -2.488 -11.137 1.00 98.38 100 SER A O 1
ATOM 849 N N . GLN A 1 101 ? 0.622 -4.044 -12.202 1.00 98.44 101 GLN A N 1
ATOM 850 C CA . GLN A 1 101 ? 0.094 -5.166 -11.411 1.00 98.44 101 GLN A CA 1
ATOM 851 C C . GLN A 1 101 ? 0.439 -5.050 -9.917 1.00 98.44 101 GLN A C 1
ATOM 853 O O . GLN A 1 101 ? -0.388 -5.382 -9.068 1.00 98.44 101 GLN A O 1
ATOM 858 N N . HIS A 1 102 ? 1.646 -4.591 -9.576 1.00 98.50 102 HIS A N 1
ATOM 859 C CA . HIS A 1 102 ? 2.050 -4.359 -8.189 1.00 98.50 102 HIS A CA 1
ATOM 860 C C . HIS A 1 102 ? 1.259 -3.213 -7.546 1.00 98.50 102 HIS A C 1
ATOM 862 O O . HIS A 1 102 ? 0.863 -3.356 -6.393 1.00 98.50 102 HIS A O 1
ATOM 868 N N . ILE A 1 103 ? 0.966 -2.136 -8.283 1.00 98.56 103 ILE A N 1
ATOM 869 C CA . ILE A 1 103 ? 0.103 -1.038 -7.817 1.00 98.56 103 ILE A CA 1
ATOM 870 C C . ILE A 1 103 ? -1.300 -1.565 -7.491 1.00 98.56 103 ILE A C 1
ATOM 872 O O . ILE A 1 103 ? -1.744 -1.405 -6.359 1.00 98.56 103 ILE A O 1
ATOM 876 N N . VAL A 1 104 ? -1.944 -2.304 -8.402 1.00 98.44 104 VAL A N 1
ATOM 877 C CA . VAL A 1 104 ? -3.286 -2.880 -8.162 1.00 98.44 104 VAL A CA 1
ATOM 878 C C . VAL A 1 104 ? -3.297 -3.841 -6.961 1.00 98.44 104 VAL A C 1
ATOM 880 O O . VAL A 1 104 ? -4.234 -3.842 -6.162 1.00 98.44 104 VAL A O 1
ATOM 883 N N . ARG A 1 105 ? -2.237 -4.643 -6.772 1.00 98.50 105 ARG A N 1
ATOM 884 C CA . ARG A 1 105 ? -2.091 -5.500 -5.578 1.00 98.50 105 ARG A CA 1
ATOM 885 C C . ARG A 1 105 ? -1.937 -4.681 -4.292 1.00 98.50 105 ARG A C 1
ATOM 887 O O . ARG A 1 105 ? -2.519 -5.053 -3.277 1.00 98.50 105 ARG A O 1
ATOM 894 N N . LEU A 1 106 ? -1.181 -3.582 -4.323 1.00 98.75 106 LEU A N 1
ATOM 895 C CA . LEU A 1 106 ? -1.028 -2.678 -3.180 1.00 98.75 106 LEU A CA 1
ATOM 896 C C . LEU A 1 106 ? -2.343 -1.969 -2.840 1.00 98.75 106 LEU A C 1
ATOM 898 O O . LEU A 1 106 ? -2.694 -1.915 -1.667 1.00 98.75 106 LEU A O 1
ATOM 902 N N . GLU A 1 107 ? -3.096 -1.498 -3.834 1.00 98.56 107 GLU A N 1
ATOM 903 C CA . GLU A 1 107 ? -4.427 -0.901 -3.649 1.00 98.56 107 GLU A CA 1
ATOM 904 C C . GLU A 1 107 ? -5.407 -1.900 -3.010 1.00 98.56 107 GLU A C 1
ATOM 906 O O . GLU A 1 107 ? -6.096 -1.564 -2.045 1.00 98.56 107 GLU A O 1
ATOM 911 N N . SER A 1 108 ? -5.408 -3.157 -3.474 1.00 98.50 108 SER A N 1
ATOM 912 C CA . SER A 1 108 ? -6.213 -4.235 -2.882 1.00 98.50 108 SER A CA 1
ATOM 913 C C . SER A 1 108 ? -5.846 -4.500 -1.417 1.00 98.50 108 SER A C 1
ATOM 915 O O . SER A 1 108 ? -6.734 -4.587 -0.569 1.00 98.50 108 SER A O 1
ATOM 917 N N . LEU A 1 109 ? -4.551 -4.599 -1.096 1.00 98.62 109 LEU A N 1
ATOM 918 C CA . LEU A 1 109 ? -4.083 -4.820 0.278 1.00 98.62 109 LEU A CA 1
ATOM 919 C C . LEU A 1 109 ? -4.353 -3.607 1.182 1.00 98.62 109 LEU A C 1
ATOM 921 O O . LEU A 1 109 ? -4.697 -3.774 2.348 1.00 98.62 109 LEU A O 1
ATOM 925 N N . GLN A 1 110 ? -4.252 -2.382 0.661 1.00 98.69 110 GLN A N 1
ATOM 926 C CA . GLN A 1 110 ? -4.623 -1.167 1.394 1.00 98.69 110 GLN A CA 1
ATOM 927 C C . GLN A 1 110 ? -6.125 -1.132 1.711 1.00 98.69 110 GLN A C 1
ATOM 929 O O . GLN A 1 110 ? -6.503 -0.759 2.823 1.00 98.69 110 GLN A O 1
ATOM 934 N N . ALA A 1 111 ? -6.979 -1.552 0.772 1.00 98.56 111 ALA A N 1
ATOM 935 C CA . ALA A 1 111 ? -8.418 -1.671 0.996 1.00 98.56 111 ALA A CA 1
ATOM 936 C C . ALA A 1 111 ? -8.753 -2.746 2.047 1.00 98.56 111 ALA A C 1
ATOM 938 O O . ALA A 1 111 ? -9.575 -2.499 2.932 1.00 98.56 111 ALA A O 1
ATOM 939 N N . GLU A 1 112 ? -8.080 -3.900 2.001 1.00 98.62 112 GLU A N 1
ATOM 940 C CA . GLU A 1 112 ? -8.218 -4.969 2.998 1.00 98.62 112 GLU A CA 1
ATOM 941 C C . GLU A 1 112 ? -7.774 -4.506 4.394 1.00 98.62 112 GLU A C 1
ATOM 943 O O . GLU A 1 112 ? -8.539 -4.628 5.352 1.00 98.62 112 GLU A O 1
ATOM 948 N N . ILE A 1 113 ? -6.592 -3.887 4.512 1.00 98.62 113 ILE A N 1
ATOM 949 C CA . ILE A 1 113 ? -6.101 -3.306 5.771 1.00 98.62 113 ILE A CA 1
ATOM 950 C C . ILE A 1 113 ? -7.098 -2.278 6.307 1.00 98.62 113 ILE A C 1
ATOM 952 O O . ILE A 1 113 ? -7.419 -2.308 7.494 1.00 98.62 113 ILE A O 1
ATOM 956 N N . LYS A 1 114 ? -7.632 -1.391 5.456 1.00 98.69 114 LYS A N 1
ATOM 957 C CA . LYS A 1 114 ? -8.630 -0.403 5.879 1.00 98.69 114 LYS A CA 1
ATOM 958 C C . LYS A 1 114 ? -9.868 -1.088 6.466 1.00 98.69 114 LYS A C 1
ATOM 960 O O . LYS A 1 114 ? -10.214 -0.792 7.609 1.00 98.69 114 LYS A O 1
ATOM 965 N N . MET A 1 115 ? -10.453 -2.047 5.746 1.00 98.75 115 MET A N 1
ATOM 966 C CA . MET A 1 115 ? -11.611 -2.828 6.199 1.00 98.75 115 MET A CA 1
ATOM 967 C C . MET A 1 115 ? -11.342 -3.546 7.531 1.00 98.75 115 MET A C 1
ATOM 969 O O . MET A 1 115 ? -12.160 -3.463 8.447 1.00 98.75 115 MET A O 1
ATOM 973 N N . LEU A 1 116 ? -10.166 -4.162 7.692 1.00 98.75 116 LEU A N 1
ATOM 974 C CA . LEU A 1 116 ? -9.760 -4.794 8.949 1.00 98.75 116 LEU A CA 1
ATOM 975 C C . LEU A 1 116 ? -9.579 -3.776 10.087 1.00 98.75 116 LEU A C 1
ATOM 977 O O . LEU A 1 116 ? -9.972 -4.064 11.217 1.00 98.75 116 LEU A O 1
ATOM 981 N N . THR A 1 117 ? -9.042 -2.577 9.824 1.00 98.75 117 THR A N 1
ATOM 982 C CA . THR A 1 117 ? -8.948 -1.522 10.853 1.00 98.75 117 THR A CA 1
ATOM 983 C C . THR A 1 117 ? -10.311 -0.966 11.250 1.00 98.75 117 THR A C 1
ATOM 985 O O . THR A 1 117 ? -10.532 -0.719 12.432 1.00 98.75 117 THR A O 1
ATOM 988 N N . ASP A 1 118 ? -11.239 -0.812 10.305 1.00 98.75 118 ASP A N 1
ATOM 989 C CA . ASP A 1 118 ? -12.601 -0.354 10.587 1.00 98.75 118 ASP A CA 1
ATOM 990 C C . ASP A 1 118 ? -13.371 -1.414 11.390 1.00 98.75 118 ASP A C 1
ATOM 992 O O . ASP A 1 118 ? -13.989 -1.093 12.406 1.00 98.75 118 ASP A O 1
ATOM 996 N N . ARG A 1 119 ? -13.226 -2.699 11.036 1.00 98.69 119 ARG A N 1
ATOM 997 C CA . ARG A 1 119 ? -13.787 -3.809 11.818 1.00 98.69 119 ARG A CA 1
ATOM 998 C C . ARG A 1 119 ? -13.163 -3.924 13.210 1.00 98.69 119 ARG A C 1
ATOM 1000 O O . ARG A 1 119 ? -13.876 -4.223 14.165 1.00 98.69 119 ARG A O 1
ATOM 1007 N N . LYS A 1 120 ? -11.857 -3.666 13.349 1.00 98.75 120 LYS A N 1
ATOM 1008 C CA . LYS A 1 120 ? -11.187 -3.605 14.654 1.00 98.75 120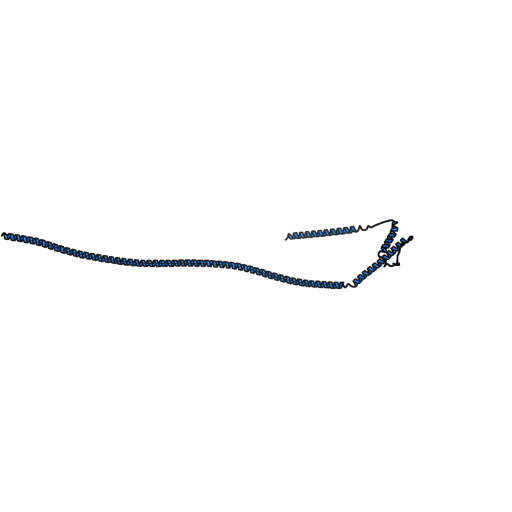 LYS A CA 1
ATOM 1009 C C . LYS A 1 120 ? -11.787 -2.492 15.523 1.00 98.75 120 LYS A C 1
ATOM 1011 O O . LYS A 1 120 ? -12.191 -2.787 16.642 1.00 98.75 120 LYS A O 1
ATOM 1016 N N . ARG A 1 121 ? -11.913 -1.265 14.998 1.00 98.75 121 ARG A N 1
ATOM 1017 C CA . ARG A 1 121 ? -12.537 -0.129 15.710 1.00 98.75 121 ARG A CA 1
ATOM 1018 C C . ARG A 1 121 ? -13.956 -0.459 16.164 1.00 98.75 121 ARG A C 1
ATOM 1020 O O . ARG A 1 121 ? -14.324 -0.169 17.293 1.00 98.75 121 ARG A O 1
ATOM 1027 N N . GLU A 1 122 ? -14.750 -1.098 15.306 1.00 98.75 122 GLU A N 1
ATOM 1028 C CA . GLU A 1 122 ? -16.112 -1.517 15.648 1.00 98.75 122 GLU A CA 1
ATOM 1029 C C . GLU A 1 122 ? -16.138 -2.527 16.811 1.00 98.75 122 GLU A C 1
ATOM 1031 O O . GLU A 1 122 ? -16.989 -2.432 17.694 1.00 98.75 122 GLU A O 1
ATOM 1036 N N . LEU A 1 123 ? -15.203 -3.483 16.839 1.00 98.75 123 LEU A N 1
ATOM 1037 C CA . LEU A 1 123 ? -15.066 -4.436 17.945 1.00 98.75 123 LEU A CA 1
ATOM 1038 C C . LEU A 1 123 ? -14.563 -3.767 19.232 1.00 98.75 123 LEU A C 1
ATOM 1040 O O . LEU A 1 123 ? -15.057 -4.105 20.302 1.00 98.75 123 LEU A O 1
ATOM 1044 N N . GLU A 1 124 ? -13.642 -2.805 19.135 1.00 98.75 124 GLU A N 1
ATOM 1045 C CA . GLU A 1 124 ? -13.183 -1.994 20.272 1.00 98.75 124 GLU A CA 1
ATOM 1046 C C . GLU A 1 124 ? -14.343 -1.174 20.865 1.00 98.75 124 GLU A C 1
ATOM 1048 O O . GLU A 1 124 ? -14.576 -1.244 22.067 1.00 98.75 124 GLU A O 1
ATOM 1053 N N . HIS A 1 125 ? -15.151 -0.501 20.036 1.00 98.75 125 HIS A N 1
ATOM 1054 C CA . HIS A 1 125 ? -16.347 0.220 20.494 1.00 98.75 125 HIS A CA 1
ATOM 1055 C C . HIS A 1 125 ? -17.397 -0.698 21.135 1.00 98.75 125 HIS A C 1
ATOM 1057 O O . HIS A 1 125 ? -17.957 -0.351 22.173 1.00 98.75 125 HIS A O 1
ATOM 1063 N N . ARG A 1 126 ? -17.655 -1.879 20.552 1.00 98.75 126 ARG A N 1
ATOM 1064 C CA . ARG A 1 126 ? -18.554 -2.883 21.151 1.00 98.75 126 ARG A CA 1
ATOM 1065 C C . ARG A 1 126 ? -18.027 -3.370 22.503 1.00 98.75 126 ARG A C 1
ATOM 1067 O O . ARG A 1 126 ? -18.821 -3.553 23.415 1.00 98.75 126 ARG A O 1
ATOM 1074 N N . LEU A 1 127 ? -16.715 -3.573 22.639 1.00 98.69 127 LEU A N 1
ATOM 1075 C CA . LEU A 1 127 ? -16.101 -3.973 23.905 1.00 98.69 127 LEU A CA 1
ATOM 1076 C C . LEU A 1 127 ? -16.251 -2.877 24.967 1.00 98.69 127 LEU A C 1
ATOM 1078 O O . LEU A 1 127 ? -16.664 -3.192 26.076 1.00 98.69 127 LEU A O 1
ATOM 1082 N N . SER A 1 128 ? -15.987 -1.611 24.624 1.00 98.69 128 SER A N 1
ATOM 1083 C CA . SER A 1 128 ? -16.189 -0.478 25.539 1.00 98.69 128 SER A CA 1
ATOM 1084 C C . SER A 1 128 ? -17.638 -0.370 26.018 1.00 98.69 128 SER A C 1
ATOM 1086 O O . SER A 1 128 ? -17.857 -0.285 27.218 1.00 98.69 128 SER A O 1
ATOM 1088 N N . ALA A 1 129 ? -18.623 -0.478 25.120 1.00 98.69 129 ALA A N 1
ATOM 1089 C CA . ALA A 1 129 ? -20.037 -0.453 25.507 1.00 98.69 129 ALA A CA 1
ATOM 1090 C C . ALA A 1 129 ? -20.411 -1.613 26.453 1.00 98.69 129 ALA A C 1
ATOM 1092 O O . ALA A 1 129 ? -21.088 -1.402 27.453 1.00 98.69 129 ALA A O 1
ATOM 1093 N N . MET A 1 130 ? -19.914 -2.829 26.193 1.00 98.50 130 MET A N 1
ATOM 1094 C CA . MET A 1 130 ? -20.135 -3.979 27.085 1.00 98.50 130 MET A CA 1
ATOM 1095 C C . MET A 1 130 ? -19.424 -3.826 28.442 1.00 98.50 130 MET A C 1
ATOM 1097 O O . MET A 1 130 ? -19.883 -4.403 29.424 1.00 98.50 130 MET A O 1
ATOM 1101 N N . MET A 1 131 ? -18.314 -3.080 28.512 1.00 98.56 131 MET A N 1
ATOM 1102 C CA . MET A 1 131 ? -17.662 -2.724 29.779 1.00 98.56 131 MET A CA 1
ATOM 1103 C C . MET A 1 131 ? -18.486 -1.689 30.551 1.00 98.56 131 MET A C 1
ATOM 1105 O O . MET A 1 131 ? -18.750 -1.907 31.725 1.00 98.56 131 MET A O 1
ATOM 1109 N N . GLU A 1 132 ? -18.974 -0.636 29.889 1.00 98.69 132 GLU A N 1
ATOM 1110 C CA . GLU A 1 132 ? -19.869 0.364 30.494 1.00 98.69 132 GLU A CA 1
ATOM 1111 C C . GLU A 1 132 ? -21.159 -0.283 31.038 1.00 98.69 132 GLU A C 1
ATOM 1113 O O . GLU A 1 132 ? -21.583 0.010 32.156 1.00 98.69 132 GLU A O 1
ATOM 1118 N N . GLU A 1 133 ? -21.757 -1.226 30.299 1.00 98.62 133 GLU A N 1
ATOM 1119 C CA . GLU A 1 133 ? -22.885 -2.035 30.785 1.00 98.62 133 GLU A CA 1
ATOM 1120 C C . GLU A 1 133 ? -22.502 -2.923 31.984 1.00 98.62 133 GLU A C 1
ATOM 1122 O O . GLU A 1 133 ? -23.316 -3.112 32.889 1.00 98.62 133 GLU A O 1
ATOM 1127 N N . ASN A 1 134 ? -21.276 -3.459 32.025 1.00 98.69 134 ASN A N 1
ATOM 1128 C CA . ASN A 1 134 ? -20.800 -4.271 33.147 1.00 98.69 134 ASN A CA 1
ATOM 1129 C C . ASN A 1 134 ? -20.595 -3.432 34.415 1.00 98.69 134 ASN A C 1
ATOM 1131 O O . ASN A 1 134 ? -21.056 -3.843 35.477 1.00 98.69 134 ASN A O 1
ATOM 1135 N N . ASP A 1 135 ? -19.990 -2.249 34.289 1.00 98.69 135 ASP A N 1
ATOM 1136 C CA . ASP A 1 135 ? -19.782 -1.300 35.387 1.00 98.69 135 ASP A CA 1
ATOM 1137 C C . ASP A 1 135 ? -21.131 -0.834 35.971 1.00 98.69 135 ASP A C 1
ATOM 1139 O O . ASP A 1 135 ? -21.316 -0.806 37.190 1.00 98.69 135 ASP A O 1
ATOM 1143 N N . LEU A 1 136 ? -22.118 -0.545 35.110 1.00 98.69 136 LEU A N 1
ATOM 1144 C CA . LEU A 1 136 ? -23.490 -0.230 35.529 1.00 98.69 136 LEU A CA 1
ATOM 1145 C C . LEU A 1 136 ? -24.144 -1.400 36.277 1.00 98.69 136 LEU A C 1
ATOM 1147 O O . LEU A 1 136 ? -24.740 -1.200 37.338 1.00 98.69 136 LEU A O 1
ATOM 1151 N N . LEU A 1 137 ? -24.025 -2.626 35.756 1.00 98.62 137 LEU A N 1
ATOM 1152 C CA . LEU A 1 137 ? -24.549 -3.819 36.422 1.00 98.62 137 LEU A CA 1
ATOM 1153 C C . LEU A 1 137 ? -23.859 -4.064 37.769 1.00 98.62 137 LEU A C 1
ATOM 1155 O O . LEU A 1 137 ? -24.551 -4.377 38.738 1.00 98.62 137 LEU A O 1
ATOM 1159 N N . GLN A 1 138 ? -22.541 -3.869 37.865 1.00 98.75 138 GLN A N 1
ATOM 1160 C CA . GLN A 1 138 ? -21.811 -3.966 39.127 1.00 98.75 138 GLN A CA 1
ATOM 1161 C C . GLN A 1 138 ? -22.343 -2.948 40.146 1.00 98.75 138 GLN A C 1
ATOM 1163 O O . GLN A 1 138 ? -22.663 -3.344 41.265 1.00 98.75 138 GLN A O 1
ATOM 1168 N N . GLY A 1 139 ? -22.560 -1.690 39.743 1.00 98.62 139 GLY A N 1
ATOM 1169 C CA . GLY A 1 139 ? -23.197 -0.680 40.594 1.00 98.62 139 GLY A CA 1
ATOM 1170 C C . GLY A 1 139 ? -24.572 -1.120 41.114 1.00 98.62 139 GLY A C 1
ATOM 1171 O O . GLY A 1 139 ? -24.834 -1.039 42.312 1.00 98.62 139 GLY A O 1
ATOM 1172 N N . THR A 1 140 ? -25.432 -1.693 40.259 1.00 98.62 140 THR A N 1
ATOM 1173 C CA . THR A 1 140 ? -26.733 -2.225 40.724 1.00 98.62 140 THR A CA 1
ATOM 1174 C C . THR A 1 140 ? -26.597 -3.421 41.672 1.00 98.62 140 THR A C 1
ATOM 1176 O O . THR A 1 140 ? -27.437 -3.608 42.551 1.00 98.62 140 THR A O 1
ATOM 1179 N N . VAL A 1 141 ? -25.547 -4.236 41.529 1.00 98.75 141 VAL A N 1
ATOM 1180 C CA . VAL A 1 141 ? -25.261 -5.348 42.446 1.00 98.75 141 VAL A CA 1
ATOM 1181 C C . VAL A 1 141 ? -24.797 -4.822 43.805 1.00 98.75 141 VAL A C 1
ATOM 1183 O O . VAL A 1 141 ? -25.255 -5.337 44.823 1.00 98.75 141 VAL A O 1
ATOM 1186 N N . GLU A 1 142 ? -23.960 -3.786 43.838 1.00 98.69 142 GLU A N 1
ATOM 1187 C CA . GLU A 1 142 ? -23.521 -3.111 45.067 1.00 98.69 142 GLU A CA 1
ATOM 1188 C C . GLU A 1 142 ? -24.715 -2.466 45.806 1.00 98.69 142 GLU A C 1
ATOM 1190 O O . GLU A 1 142 ? -24.927 -2.744 46.988 1.00 98.69 142 GLU A O 1
ATOM 1195 N N . GLU A 1 143 ? -25.593 -1.737 45.103 1.00 98.62 143 GLU A N 1
ATOM 1196 C CA . GLU A 1 143 ? -26.838 -1.186 45.676 1.00 98.62 143 GLU A CA 1
ATOM 1197 C C . GLU A 1 143 ? -27.769 -2.271 46.255 1.00 98.62 143 GLU A C 1
ATOM 1199 O O . GLU A 1 143 ? -28.398 -2.089 47.306 1.00 98.62 143 GLU A O 1
ATOM 1204 N N . LEU A 1 144 ? -27.882 -3.418 45.575 1.00 98.50 144 LEU A N 1
ATOM 1205 C CA . LEU A 1 144 ? -28.679 -4.549 46.055 1.00 98.50 144 LEU A CA 1
ATOM 1206 C C . LEU A 1 144 ? -28.043 -5.225 47.277 1.00 98.50 144 LEU A C 1
ATOM 1208 O O . LEU A 1 144 ? -28.781 -5.632 48.175 1.00 98.50 144 LEU A O 1
ATOM 1212 N N . GLN A 1 145 ? -26.712 -5.315 47.347 1.00 98.69 145 GLN A N 1
ATOM 1213 C CA . GLN A 1 145 ? -25.994 -5.827 48.520 1.00 98.69 145 GLN A CA 1
ATOM 1214 C C . GLN A 1 145 ? -26.214 -4.929 49.744 1.00 98.69 145 GLN A C 1
ATOM 1216 O O . GLN A 1 145 ? -26.607 -5.434 50.797 1.00 98.69 145 GLN A O 1
ATOM 1221 N N . ASP A 1 146 ? -26.079 -3.609 49.599 1.00 98.62 146 ASP A N 1
ATOM 1222 C CA . ASP A 1 146 ? -26.378 -2.648 50.672 1.00 98.62 146 ASP A CA 1
ATOM 1223 C C . ASP A 1 146 ? -27.828 -2.772 51.160 1.00 98.62 146 ASP A C 1
ATOM 1225 O O . ASP A 1 146 ? -28.107 -2.786 52.365 1.00 98.62 146 ASP A O 1
ATOM 1229 N N . ARG A 1 147 ? -28.776 -2.936 50.231 1.00 98.62 147 ARG A N 1
ATOM 1230 C CA . ARG A 1 147 ? -30.189 -3.140 50.565 1.00 98.62 147 ARG A CA 1
ATOM 1231 C C . ARG A 1 147 ? -30.441 -4.460 51.298 1.00 98.62 147 ARG A C 1
ATOM 1233 O O . ARG A 1 147 ? -31.280 -4.481 52.200 1.00 98.62 147 ARG A O 1
ATOM 1240 N N . VAL A 1 148 ? -29.732 -5.536 50.952 1.00 98.69 148 VAL A N 1
ATOM 1241 C CA . VAL A 1 148 ? -29.777 -6.809 51.693 1.00 98.69 148 VAL A CA 1
ATOM 1242 C C . VAL A 1 148 ? -29.230 -6.619 53.107 1.00 98.69 148 VAL A C 1
ATOM 1244 O O . VAL A 1 148 ? -29.936 -6.953 54.054 1.00 98.69 148 VAL A O 1
ATOM 1247 N N . LEU A 1 149 ? -28.069 -5.978 53.278 1.00 98.69 149 LEU A N 1
ATOM 1248 C CA . LEU A 1 149 ? -27.481 -5.701 54.598 1.00 98.69 149 LEU A CA 1
ATOM 1249 C C . LEU A 1 149 ? -28.417 -4.883 55.507 1.00 98.69 149 LEU A C 1
ATOM 1251 O O . LEU A 1 149 ? -28.492 -5.126 56.714 1.00 98.69 149 LEU A O 1
ATOM 1255 N N . VAL A 1 150 ? -29.160 -3.920 54.951 1.00 98.56 150 VAL A N 1
ATOM 1256 C CA . VAL A 1 150 ? -30.181 -3.163 55.699 1.00 98.56 150 VAL A CA 1
ATOM 1257 C C . VAL A 1 150 ? -31.359 -4.054 56.106 1.00 98.56 150 VAL A C 1
ATOM 1259 O O . VAL A 1 150 ? -31.822 -3.962 57.244 1.00 98.56 150 VAL A O 1
ATOM 1262 N N . LEU A 1 151 ? -31.841 -4.927 55.217 1.00 98.38 151 LEU A N 1
ATOM 1263 C CA . LEU A 1 151 ? -32.940 -5.853 55.515 1.00 98.38 151 LEU A CA 1
ATOM 1264 C C . LEU A 1 151 ? -32.543 -6.928 56.539 1.00 98.38 151 LEU A C 1
ATOM 1266 O O . LEU A 1 151 ? -33.347 -7.253 57.409 1.00 98.38 151 LEU A O 1
ATOM 1270 N N . GLU A 1 152 ? -31.309 -7.432 56.489 1.00 98.44 152 GLU A N 1
ATOM 1271 C CA . GLU A 1 152 ? -30.761 -8.372 57.475 1.00 98.44 152 GLU A CA 1
ATOM 1272 C C . GLU A 1 152 ? -30.711 -7.748 58.875 1.00 98.44 152 GLU A C 1
ATOM 1274 O O . GLU A 1 152 ? -31.190 -8.355 59.835 1.00 98.44 152 GLU A O 1
ATOM 1279 N N . ARG A 1 153 ? -30.231 -6.499 58.991 1.00 98.44 153 ARG A N 1
ATOM 1280 C CA . ARG A 1 153 ? -30.268 -5.740 60.256 1.00 98.44 153 ARG A CA 1
ATOM 1281 C C . ARG A 1 153 ? -31.698 -5.556 60.763 1.00 98.44 153 ARG A C 1
ATOM 1283 O O . ARG A 1 153 ? -31.973 -5.870 61.914 1.00 98.44 153 ARG A O 1
ATOM 1290 N N . GLN A 1 154 ? -32.625 -5.141 59.896 1.00 98.44 154 GLN A N 1
ATOM 1291 C CA . GLN A 1 154 ? -34.040 -4.985 60.262 1.00 98.44 154 GLN A CA 1
ATOM 1292 C C . GLN A 1 154 ? -34.713 -6.302 60.675 1.00 98.44 154 GLN A C 1
ATOM 1294 O O . GLN A 1 154 ? -35.624 -6.277 61.504 1.00 98.44 154 GLN A O 1
ATOM 1299 N N . SER A 1 155 ? -34.306 -7.440 60.103 1.00 98.38 155 SER A N 1
ATOM 1300 C CA . SER A 1 155 ? -34.768 -8.758 60.552 1.00 98.38 155 SER A CA 1
ATOM 1301 C C . SER A 1 155 ? -34.252 -9.042 61.957 1.00 98.38 155 SER A C 1
ATOM 1303 O O . SER A 1 155 ? -35.050 -9.337 62.840 1.00 98.38 155 SER A O 1
ATOM 1305 N N . HIS A 1 156 ? -32.950 -8.856 62.187 1.00 98.50 156 HIS A N 1
ATOM 1306 C CA . HIS A 1 156 ? -32.333 -9.083 63.491 1.00 98.50 156 HIS A CA 1
ATOM 1307 C C . HIS A 1 156 ? -32.941 -8.198 64.591 1.00 98.50 156 HIS A C 1
ATOM 1309 O O . HIS A 1 156 ? -33.274 -8.694 65.666 1.00 98.50 156 HIS A O 1
ATOM 1315 N N . ASP A 1 157 ? -33.183 -6.915 64.306 1.00 98.38 157 ASP A N 1
ATOM 1316 C CA . ASP A 1 157 ? -33.856 -5.991 65.228 1.00 98.38 157 ASP A CA 1
ATOM 1317 C C . ASP A 1 157 ? -35.282 -6.460 65.573 1.00 98.38 157 ASP A C 1
ATOM 1319 O O . ASP A 1 157 ? -35.708 -6.374 66.726 1.00 98.38 157 ASP A O 1
ATOM 1323 N N . LYS A 1 158 ? -36.026 -6.999 64.595 1.00 98.12 158 LYS A N 1
ATOM 1324 C CA . LYS A 1 158 ? -37.363 -7.571 64.827 1.00 98.12 158 LYS A CA 1
ATOM 1325 C C . LYS A 1 158 ? -37.315 -8.882 65.603 1.00 98.12 158 LYS A C 1
ATOM 1327 O O . LYS A 1 158 ? -38.172 -9.090 66.457 1.00 98.12 158 LYS A O 1
ATOM 1332 N N . ASP A 1 159 ? -36.329 -9.737 65.355 1.00 98.44 159 ASP A N 1
ATOM 1333 C CA . ASP A 1 159 ? -36.129 -10.975 66.113 1.00 98.44 159 ASP A CA 1
ATOM 1334 C C . ASP A 1 159 ? -35.807 -10.665 67.588 1.00 98.44 159 ASP A C 1
ATOM 1336 O O . ASP A 1 159 ? -36.361 -11.294 68.493 1.00 98.44 159 ASP A O 1
ATOM 1340 N N . LEU A 1 160 ? -35.002 -9.625 67.847 1.00 98.31 160 LEU A N 1
ATOM 1341 C CA . LEU A 1 160 ? -34.741 -9.106 69.194 1.00 98.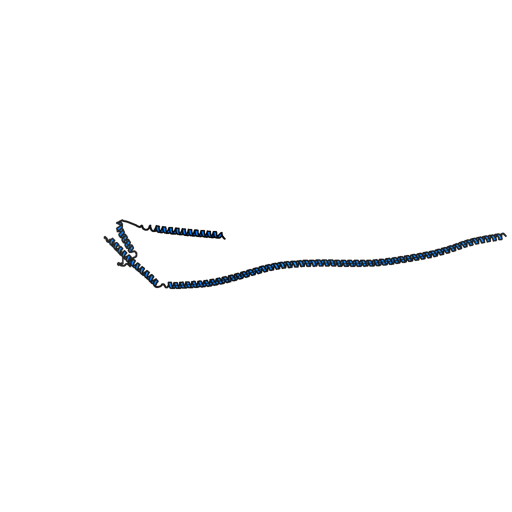31 160 LEU A CA 1
ATOM 1342 C C . LEU A 1 160 ? -36.012 -8.545 69.859 1.00 98.31 160 LEU A C 1
ATOM 1344 O O . LEU A 1 160 ? -36.288 -8.885 71.010 1.00 98.31 160 LEU A O 1
ATOM 1348 N N . GLN A 1 161 ? -36.817 -7.749 69.146 1.00 98.31 161 GLN A N 1
ATOM 1349 C CA . GLN A 1 161 ? -38.106 -7.240 69.649 1.00 98.31 161 GLN A CA 1
ATOM 1350 C C . GLN A 1 161 ? -39.100 -8.370 69.960 1.00 98.31 161 GLN A C 1
ATOM 1352 O O . GLN A 1 161 ? -39.769 -8.347 70.995 1.00 98.31 161 GLN A O 1
ATOM 1357 N N . LEU A 1 162 ? -39.182 -9.388 69.097 1.00 98.31 162 LEU A N 1
ATOM 1358 C CA . LEU A 1 162 ? -40.011 -10.572 69.327 1.00 98.31 162 LEU A CA 1
ATOM 1359 C C . LEU A 1 162 ? -39.545 -11.346 70.563 1.00 98.31 162 LEU A C 1
ATOM 1361 O O . LEU A 1 162 ? -40.382 -11.786 71.349 1.00 98.31 162 LEU A O 1
ATOM 1365 N N . HIS A 1 163 ? -38.234 -11.488 70.767 1.00 98.31 163 HIS A N 1
ATOM 1366 C CA . HIS A 1 163 ? -37.693 -12.149 71.952 1.00 98.31 163 HIS A CA 1
ATOM 1367 C C . HIS A 1 163 ? -37.993 -11.368 73.242 1.00 98.31 163 HIS A C 1
ATOM 1369 O O . HIS A 1 163 ? -38.442 -11.962 74.221 1.00 98.31 163 HIS A O 1
ATOM 1375 N N . GLN A 1 164 ? -37.837 -10.039 73.230 1.00 98.06 164 GLN A N 1
ATOM 1376 C CA . GLN A 1 164 ? -38.211 -9.166 74.352 1.00 98.06 164 GLN A CA 1
ATOM 1377 C C . GLN A 1 164 ? -39.704 -9.298 74.689 1.00 98.06 164 GLN A C 1
ATOM 1379 O O . GLN A 1 164 ? -40.051 -9.623 75.823 1.00 98.06 164 GLN A O 1
ATOM 1384 N N . SER A 1 165 ? -40.583 -9.180 73.690 1.00 97.12 165 SER A N 1
ATOM 1385 C CA . SER A 1 165 ? -42.032 -9.327 73.876 1.00 97.12 165 SER A CA 1
ATOM 1386 C C . SER A 1 165 ? -42.434 -10.722 74.384 1.00 97.12 165 SER A C 1
ATOM 1388 O O . SER A 1 165 ? -43.374 -10.858 75.168 1.00 97.12 165 SER A O 1
ATOM 1390 N N . GLN A 1 166 ? -41.707 -11.780 74.001 1.00 98.12 166 GLN A N 1
ATOM 1391 C CA . GLN A 1 166 ? -41.914 -13.127 74.549 1.00 98.12 166 GLN A CA 1
ATOM 1392 C C . GLN A 1 166 ? -41.543 -13.229 76.034 1.00 98.12 166 GLN A C 1
ATOM 1394 O O . GLN A 1 166 ? -42.246 -13.927 76.768 1.00 98.12 166 GLN A O 1
ATOM 1399 N N . LEU A 1 167 ? -40.473 -12.561 76.477 1.00 98.00 167 LEU A N 1
ATOM 1400 C CA . LEU A 1 167 ? -40.075 -12.513 77.889 1.00 98.00 167 LEU A CA 1
ATOM 1401 C C . LEU A 1 167 ? -41.099 -11.725 78.716 1.00 98.00 167 LEU A C 1
ATOM 1403 O O . LEU A 1 167 ? -41.632 -12.264 79.683 1.00 98.00 167 LEU A O 1
ATOM 1407 N N . GLU A 1 168 ? -41.478 -10.525 78.269 1.00 97.75 168 GLU A N 1
ATOM 1408 C CA . GLU A 1 168 ? -42.538 -9.713 78.890 1.00 97.75 168 GLU A CA 1
ATOM 1409 C C . GLU A 1 168 ? -43.857 -10.498 79.009 1.00 97.75 168 GLU A C 1
ATOM 1411 O O . GLU A 1 168 ? -44.495 -10.526 80.063 1.00 97.75 168 GLU A O 1
ATOM 1416 N N . LEU A 1 169 ? -44.255 -11.219 77.954 1.00 97.81 169 LEU A N 1
ATOM 1417 C CA . LEU A 1 169 ? -45.449 -12.064 77.970 1.00 97.81 169 LEU A CA 1
ATOM 1418 C C . LEU A 1 169 ? -45.329 -13.238 78.956 1.00 97.81 169 LEU A C 1
ATOM 1420 O O . LEU A 1 169 ? -46.337 -13.650 79.537 1.00 97.81 169 LEU A O 1
ATOM 1424 N N . GLN A 1 170 ? -44.134 -13.803 79.158 1.00 97.75 170 GLN A N 1
ATOM 1425 C CA . GLN A 1 170 ? -43.909 -14.824 80.186 1.00 97.75 170 GLN A CA 1
ATOM 1426 C C . GLN A 1 170 ? -44.020 -14.231 81.594 1.00 97.75 170 GLN A C 1
ATOM 1428 O O . GLN A 1 170 ? -44.709 -14.819 82.428 1.00 97.75 170 GLN A O 1
ATOM 1433 N N . GLU A 1 171 ? -43.433 -13.061 81.845 1.00 97.38 171 GLU A N 1
ATOM 1434 C CA . GLU A 1 171 ? -43.540 -12.348 83.124 1.00 97.38 171 GLU A CA 1
ATOM 1435 C C . GLU A 1 171 ? -44.994 -11.982 83.453 1.00 97.38 171 GLU A C 1
ATOM 1437 O O . GLU A 1 171 ? -45.472 -12.279 84.550 1.00 97.38 171 GLU A O 1
ATOM 1442 N N . VAL A 1 172 ? -45.743 -11.441 82.486 1.00 97.31 172 VAL A N 1
ATOM 1443 C CA . VAL A 1 172 ? -47.179 -11.138 82.632 1.00 97.31 172 VAL A CA 1
ATOM 1444 C C . VAL A 1 172 ? -48.007 -12.406 82.860 1.00 97.31 172 VAL A C 1
ATOM 1446 O O . VAL A 1 172 ? -48.936 -12.402 83.664 1.00 97.31 172 VAL A O 1
ATOM 1449 N N . ARG A 1 173 ? -47.674 -13.533 82.218 1.00 97.62 173 ARG A N 1
ATOM 1450 C CA . ARG A 1 173 ? -48.343 -14.823 82.483 1.00 97.62 173 ARG A CA 1
ATOM 1451 C C . ARG A 1 173 ? -48.026 -15.374 83.873 1.00 97.62 173 ARG A C 1
ATOM 1453 O O . ARG A 1 173 ? -48.896 -15.989 84.485 1.00 97.62 173 ARG A O 1
ATOM 1460 N N . LEU A 1 174 ? -46.804 -15.187 84.369 1.00 97.56 174 LEU A N 1
ATOM 1461 C CA . LEU A 1 174 ? -46.413 -15.597 85.719 1.00 97.56 174 LEU A CA 1
ATOM 1462 C C . LEU A 1 174 ? -47.099 -14.729 86.778 1.00 97.56 174 LEU A C 1
ATOM 1464 O O . LEU A 1 174 ? -47.683 -15.281 87.709 1.00 97.56 174 LEU A O 1
ATOM 1468 N N . SER A 1 175 ? -47.110 -13.405 86.609 1.00 96.44 175 SER A N 1
ATOM 1469 C CA . SER A 1 175 ? -47.805 -12.494 87.525 1.00 96.44 175 SER A CA 1
ATOM 1470 C C . SER A 1 175 ? -49.324 -12.680 87.482 1.00 96.44 175 SER A C 1
ATOM 1472 O O . SER A 1 175 ? -49.953 -12.690 88.536 1.00 96.44 175 SER A O 1
ATOM 1474 N N . TYR A 1 176 ? -49.914 -12.952 86.310 1.00 95.88 176 TYR A N 1
ATOM 1475 C CA . TYR A 1 176 ? -51.326 -13.332 86.196 1.00 95.88 176 TYR A CA 1
ATOM 1476 C C . TYR A 1 176 ? -51.641 -14.612 86.978 1.00 95.88 176 TYR A C 1
ATOM 1478 O O . TYR A 1 176 ? -52.597 -14.616 87.743 1.00 95.88 176 TYR A O 1
ATOM 1486 N N . ARG A 1 177 ? -50.825 -15.673 86.865 1.00 96.62 177 ARG A N 1
ATOM 1487 C CA . ARG A 1 177 ? -51.012 -16.903 87.664 1.00 96.62 177 ARG A CA 1
ATOM 1488 C C . ARG A 1 177 ? -50.872 -16.654 89.165 1.00 96.62 177 ARG A C 1
ATOM 1490 O O . ARG A 1 177 ? -51.639 -17.212 89.937 1.00 96.62 177 ARG A O 1
ATOM 1497 N N . GLN A 1 178 ? -49.919 -15.820 89.584 1.00 95.88 178 GLN A N 1
ATOM 1498 C CA . GLN A 1 178 ? -49.767 -15.433 90.992 1.00 95.88 178 GLN A CA 1
ATOM 1499 C C . GLN A 1 178 ? -50.984 -14.646 91.495 1.00 95.88 178 GLN A C 1
ATOM 1501 O O . GLN A 1 178 ? -51.442 -14.866 92.612 1.00 95.88 178 GLN A O 1
ATOM 1506 N N . LEU A 1 179 ? -51.518 -13.733 90.679 1.00 95.38 179 LEU A N 1
ATOM 1507 C CA . LEU A 1 179 ? -52.710 -12.959 91.015 1.00 95.38 179 LEU A CA 1
ATOM 1508 C C . LEU A 1 179 ? -53.966 -13.840 91.023 1.00 95.38 179 LEU A C 1
ATOM 1510 O O . LEU A 1 179 ? -54.800 -13.682 91.904 1.00 95.38 179 LEU A O 1
ATOM 1514 N N . GLN A 1 180 ? -54.073 -14.789 90.091 1.00 95.38 180 GLN A N 1
ATOM 1515 C CA . GLN A 1 180 ? -55.128 -15.799 90.063 1.00 95.38 180 GLN A CA 1
ATOM 1516 C C . GLN A 1 180 ? -55.083 -16.663 91.328 1.00 95.38 180 GLN A C 1
ATOM 1518 O O . GLN A 1 180 ? -56.109 -16.788 91.982 1.00 95.38 180 GLN A O 1
ATOM 1523 N N . GLY A 1 181 ? -53.905 -17.157 91.728 1.00 94.06 181 GLY A N 1
ATOM 1524 C CA . GLY A 1 181 ? -53.730 -17.887 92.988 1.00 94.06 181 GLY A CA 1
ATOM 1525 C C . GLY A 1 181 ? -54.184 -17.070 94.201 1.00 94.06 181 GLY A C 1
ATOM 1526 O O . GLY A 1 181 ? -54.942 -17.571 95.015 1.00 94.06 181 GLY A O 1
ATOM 1527 N N . LYS A 1 182 ? -53.851 -15.773 94.264 1.00 93.81 182 LYS A N 1
ATOM 1528 C CA . LYS A 1 182 ? -54.363 -14.867 95.312 1.00 93.81 182 LYS A CA 1
ATOM 1529 C C . LYS A 1 182 ? -55.877 -14.652 95.264 1.00 93.81 182 LYS A C 1
ATOM 1531 O O . LYS A 1 182 ? -56.496 -14.438 96.298 1.00 93.81 182 LYS A O 1
ATOM 1536 N N . VAL A 1 183 ? -56.487 -14.654 94.079 1.00 93.62 183 VAL A N 1
ATOM 1537 C CA . VAL A 1 183 ? -57.950 -14.573 93.933 1.00 93.62 183 VAL A CA 1
ATOM 1538 C C . VAL A 1 183 ? -58.607 -15.881 94.373 1.00 93.62 183 VAL A C 1
ATOM 1540 O O . VAL A 1 183 ? -59.660 -15.834 95.002 1.00 93.62 183 VAL A O 1
ATOM 1543 N N . GLU A 1 184 ? -57.982 -17.023 94.091 1.00 92.12 184 GLU A N 1
ATOM 1544 C CA . GLU A 1 184 ? -58.397 -18.341 94.574 1.00 92.12 184 GLU A CA 1
ATOM 1545 C C . GLU A 1 184 ? -58.284 -18.402 96.110 1.00 92.12 184 GLU A C 1
ATOM 1547 O O . GLU A 1 184 ? -59.303 -18.637 96.755 1.00 92.12 184 GLU A O 1
ATOM 1552 N N . GLU A 1 185 ? -57.142 -18.021 96.699 1.00 91.69 185 GLU A N 1
ATOM 1553 C CA . GLU A 1 185 ? -56.931 -17.852 98.152 1.00 91.69 185 GLU A CA 1
ATOM 1554 C C . GLU A 1 185 ? -58.004 -16.948 98.787 1.00 91.69 185 GLU A C 1
ATOM 1556 O O . GLU A 1 185 ? -58.701 -17.373 99.703 1.00 91.69 185 GLU A O 1
ATOM 1561 N N . LEU A 1 186 ? -58.226 -15.734 98.265 1.00 89.25 186 LEU A N 1
ATOM 1562 C CA . LEU A 1 186 ? -59.270 -14.821 98.760 1.00 89.25 186 LEU A CA 1
ATOM 1563 C C . LEU A 1 186 ? -60.691 -15.387 98.586 1.00 89.25 186 LEU A C 1
ATOM 1565 O O . LEU A 1 186 ? -61.597 -15.048 99.351 1.00 89.25 186 LEU A O 1
ATOM 1569 N N . SER A 1 187 ? -60.922 -16.234 97.578 1.00 86.38 187 SER A N 1
ATOM 1570 C CA . SER A 1 187 ? -62.208 -16.911 97.384 1.00 86.38 187 SER A CA 1
ATOM 1571 C C . SER A 1 187 ? -62.404 -18.069 98.365 1.00 86.38 187 SER A C 1
ATOM 1573 O O . SER A 1 187 ? -63.524 -18.269 98.834 1.00 86.38 187 SER A O 1
ATOM 1575 N N . GLU A 1 188 ? -61.330 -18.771 98.736 1.00 86.38 188 GLU A N 1
ATOM 1576 C CA . GLU A 1 188 ? -61.317 -19.785 99.790 1.00 86.38 188 GLU A CA 1
ATOM 1577 C C . GLU A 1 188 ? -61.475 -19.142 101.169 1.00 86.38 188 GLU A C 1
ATOM 1579 O O . GLU A 1 188 ? -62.334 -19.578 101.929 1.00 86.38 188 GLU A O 1
ATOM 1584 N N . GLU A 1 189 ? -60.763 -18.052 101.470 1.00 83.56 189 GLU A N 1
ATOM 1585 C CA . GLU A 1 189 ? -60.959 -17.250 102.685 1.00 83.56 189 GLU A CA 1
ATOM 1586 C C . GLU A 1 189 ? -62.408 -16.769 102.797 1.00 83.56 189 GLU A C 1
ATOM 1588 O O . GLU A 1 189 ? -63.039 -16.949 103.837 1.00 83.56 189 GLU A O 1
ATOM 1593 N N . ARG A 1 190 ? -62.986 -16.242 101.710 1.00 78.75 190 ARG A N 1
ATOM 1594 C CA . ARG A 1 190 ? -64.404 -15.860 101.657 1.00 78.75 190 ARG A CA 1
ATOM 1595 C C . ARG A 1 190 ? -65.344 -17.063 101.790 1.00 78.75 190 ARG A C 1
ATOM 1597 O O . ARG A 1 190 ? -66.419 -16.922 102.363 1.00 78.75 190 ARG A O 1
ATOM 1604 N N . SER A 1 191 ? -64.970 -18.237 101.286 1.00 76.56 191 SER A N 1
ATOM 1605 C CA . SER A 1 191 ? -65.746 -19.476 101.433 1.00 76.56 191 SER A CA 1
ATOM 1606 C C . SER A 1 191 ? -65.725 -19.985 102.878 1.00 76.56 191 SER A C 1
ATOM 1608 O O . SER A 1 191 ? -66.772 -20.311 103.433 1.00 76.56 191 SER A O 1
ATOM 1610 N N . LEU A 1 192 ? -64.563 -19.958 103.536 1.00 73.62 192 LEU A N 1
ATOM 1611 C CA . LEU A 1 192 ? -64.389 -20.264 104.957 1.00 73.62 192 LEU A CA 1
ATOM 1612 C C . LEU A 1 192 ? -65.098 -19.233 105.843 1.00 73.62 192 LEU A C 1
ATOM 1614 O O . LEU A 1 192 ? -65.742 -19.599 106.822 1.00 73.62 192 LEU A O 1
ATOM 1618 N N . GLN A 1 193 ? -65.056 -17.952 105.473 1.00 62.81 193 GLN A N 1
ATOM 1619 C CA . GLN A 1 193 ? -65.821 -16.897 106.129 1.00 62.81 193 GLN A CA 1
ATOM 1620 C C . GLN A 1 193 ? -67.328 -17.120 105.949 1.00 62.81 193 GLN A C 1
ATOM 1622 O O . GLN A 1 193 ? -68.064 -17.007 106.924 1.00 62.81 193 GLN A O 1
ATOM 1627 N N . ASN A 1 194 ? -67.785 -17.541 104.765 1.00 57.69 194 ASN A N 1
ATOM 1628 C CA . ASN A 1 194 ? -69.173 -17.943 104.540 1.00 57.69 194 ASN A CA 1
ATOM 1629 C C . ASN A 1 194 ? -69.562 -19.170 105.393 1.00 57.69 194 ASN A C 1
ATOM 1631 O O . ASN A 1 194 ? -70.624 -19.154 106.013 1.00 57.69 194 ASN A O 1
ATOM 1635 N N . PHE A 1 195 ? -68.699 -20.188 105.504 1.00 54.53 195 PHE A N 1
ATOM 1636 C CA . PHE A 1 195 ? -68.899 -21.341 106.398 1.00 54.53 195 PHE A CA 1
ATOM 1637 C C . PHE A 1 195 ? -68.980 -20.925 107.879 1.00 54.53 195 PHE A C 1
ATOM 1639 O O . PHE A 1 195 ? -69.819 -21.433 108.631 1.00 54.53 195 PHE A O 1
ATOM 1646 N N . ASN A 1 196 ? -68.175 -19.940 108.285 1.00 51.81 196 ASN A N 1
ATOM 1647 C CA . ASN A 1 196 ? -68.246 -19.322 109.607 1.00 51.81 196 ASN A CA 1
ATOM 1648 C C . ASN A 1 196 ? -69.507 -18.449 109.780 1.00 51.81 196 ASN A C 1
ATOM 1650 O O . ASN A 1 196 ? -70.010 -18.356 110.893 1.00 51.81 196 ASN A O 1
ATOM 1654 N N . THR A 1 197 ? -70.089 -17.876 108.716 1.00 50.44 197 THR A N 1
ATOM 1655 C CA . THR A 1 197 ? -71.407 -17.205 108.794 1.00 50.44 197 THR A CA 1
ATOM 1656 C C . THR A 1 197 ? -72.592 -18.168 108.786 1.00 50.44 197 THR A C 1
ATOM 1658 O O . THR A 1 197 ? -73.609 -17.847 109.382 1.00 50.44 197 THR A O 1
ATOM 1661 N N . THR A 1 198 ? -72.481 -19.370 108.206 1.00 48.16 198 THR A N 1
ATOM 1662 C CA . THR A 1 198 ? -73.443 -20.462 108.476 1.00 48.16 198 THR A CA 1
ATOM 1663 C C . THR A 1 198 ? -73.236 -21.098 109.853 1.00 48.16 198 THR A C 1
ATOM 1665 O O . THR A 1 198 ? -74.074 -21.867 110.307 1.00 48.16 198 THR A O 1
ATOM 1668 N N . SER A 1 199 ? -72.144 -20.744 110.533 1.00 47.03 199 SER A N 1
ATOM 1669 C CA . SER A 1 199 ? -71.917 -21.005 111.955 1.00 47.03 199 SER A CA 1
ATOM 1670 C C . SER A 1 199 ? -72.365 -19.796 112.791 1.00 47.03 199 SER A C 1
ATOM 1672 O O . SER A 1 199 ? -71.605 -19.297 113.623 1.00 47.03 199 SER A O 1
ATOM 1674 N N . THR A 1 200 ? -73.589 -19.298 112.566 1.00 47.66 200 THR A N 1
ATOM 1675 C CA . THR A 1 200 ? -74.217 -18.302 113.449 1.00 47.66 200 THR A CA 1
ATOM 1676 C C . THR A 1 200 ? -74.229 -18.844 114.872 1.00 47.66 200 THR A C 1
ATOM 1678 O O . THR A 1 200 ? -74.938 -19.794 115.188 1.00 47.66 200 THR A O 1
ATOM 1681 N N . SER A 1 201 ? -73.389 -18.248 115.717 1.00 55.25 201 SER A N 1
ATOM 1682 C CA . SER A 1 201 ? -73.259 -18.581 117.133 1.00 55.25 201 SER A CA 1
ATOM 1683 C C . SER A 1 201 ? -74.618 -18.554 117.834 1.00 55.25 201 SER A C 1
ATOM 1685 O O . SER A 1 201 ? -75.402 -17.637 117.593 1.00 55.25 201 SER A O 1
ATOM 1687 N N . LEU A 1 202 ? -74.832 -19.484 118.774 1.00 56.25 202 LEU A N 1
ATOM 1688 C CA . LEU A 1 202 ? -75.992 -19.549 119.680 1.00 56.25 202 LEU A CA 1
ATOM 1689 C C . LEU A 1 202 ? -76.384 -18.190 120.282 1.00 56.25 202 LEU A C 1
ATOM 1691 O O . LEU A 1 202 ? -77.553 -17.960 120.557 1.00 56.25 202 LEU A O 1
ATOM 1695 N N . LEU A 1 203 ? -75.424 -17.279 120.469 1.00 57.25 203 LEU A N 1
ATOM 1696 C CA . LEU A 1 203 ? -75.682 -15.920 120.953 1.00 57.25 203 LEU A CA 1
ATOM 1697 C C . LEU A 1 203 ? -76.626 -15.127 120.029 1.00 57.25 203 LEU A C 1
ATOM 1699 O O . LEU A 1 203 ? -77.518 -14.457 120.530 1.00 57.25 203 LEU A O 1
ATOM 1703 N N . SER A 1 204 ? -76.501 -15.271 118.705 1.00 60.25 204 SER A N 1
ATOM 1704 C CA . SER A 1 204 ? -77.382 -14.602 117.735 1.00 60.25 204 SER A CA 1
ATOM 1705 C C . SER A 1 204 ? -78.788 -15.209 117.690 1.00 60.25 204 SER A C 1
ATOM 1707 O O . SER A 1 204 ? -79.730 -14.497 117.356 1.00 60.25 204 SER A O 1
ATOM 1709 N N . GLU A 1 205 ? -78.942 -16.502 117.995 1.00 61.03 205 GLU A N 1
ATOM 1710 C CA . GLU A 1 205 ? -80.265 -17.129 118.145 1.00 61.03 205 GLU A CA 1
ATOM 1711 C C . GLU A 1 205 ? -80.907 -16.755 119.487 1.00 61.03 205 GLU A C 1
ATOM 1713 O O . GLU A 1 205 ? -82.111 -16.529 119.540 1.00 61.03 205 GLU A O 1
ATOM 1718 N N . ILE A 1 206 ? -80.118 -16.634 120.561 1.00 65.81 206 ILE A N 1
ATOM 1719 C CA . ILE A 1 206 ? -80.603 -16.200 121.878 1.00 65.81 206 ILE A CA 1
ATOM 1720 C C . ILE A 1 206 ? -81.042 -14.732 121.842 1.00 65.81 206 ILE A C 1
ATOM 1722 O O . ILE A 1 206 ? -82.122 -14.434 122.338 1.00 65.81 206 ILE A O 1
ATOM 1726 N N . GLU A 1 207 ? -80.274 -13.829 121.224 1.00 64.06 207 GLU A N 1
ATOM 1727 C CA . GLU A 1 207 ? -80.666 -12.418 121.077 1.00 64.06 207 GLU A CA 1
ATOM 1728 C C . GLU A 1 207 ? -81.960 -12.278 120.257 1.00 64.06 207 GLU A C 1
ATOM 1730 O O . GLU A 1 207 ? -82.899 -11.632 120.715 1.00 64.06 207 GLU A O 1
ATOM 1735 N N . GLN A 1 208 ? -82.081 -12.974 119.119 1.00 63.16 208 GLN A N 1
ATOM 1736 C CA . GLN A 1 208 ? -83.313 -12.959 118.313 1.00 63.16 208 GLN A CA 1
ATOM 1737 C C . GLN A 1 208 ? -84.500 -13.647 119.011 1.00 63.16 208 GLN A C 1
ATOM 1739 O O . GLN A 1 208 ? -85.644 -13.235 118.823 1.00 63.16 208 GLN A O 1
ATOM 1744 N N . SER A 1 209 ? -84.255 -14.669 119.840 1.00 66.19 209 SER A N 1
ATOM 1745 C CA . SER A 1 209 ? -85.295 -15.299 120.662 1.00 66.19 209 SER A CA 1
ATOM 1746 C C . SER A 1 209 ? -85.736 -14.406 121.823 1.00 66.19 209 SER A C 1
ATOM 1748 O O . SER A 1 209 ? -86.915 -14.419 122.162 1.00 66.19 209 SER A O 1
ATOM 1750 N N . MET A 1 210 ? -84.826 -13.635 122.426 1.00 69.38 210 MET A N 1
ATOM 1751 C CA . MET A 1 210 ? -85.152 -12.677 123.485 1.00 69.38 210 MET A CA 1
ATOM 1752 C C . MET A 1 210 ? -85.926 -11.478 122.934 1.00 69.38 210 MET A C 1
ATOM 1754 O O . MET A 1 210 ? -86.960 -11.138 123.499 1.00 69.38 210 MET A O 1
ATOM 1758 N N . GLU A 1 211 ? -85.509 -10.897 121.802 1.00 71.44 211 GLU A N 1
ATOM 1759 C CA . GLU A 1 211 ? -86.286 -9.841 121.128 1.00 71.44 211 GLU A CA 1
ATOM 1760 C C . GLU A 1 211 ? -87.686 -10.343 120.727 1.00 71.44 211 GLU A C 1
ATOM 1762 O O . GLU A 1 211 ? -88.674 -9.623 120.877 1.00 71.44 211 GLU A O 1
ATOM 1767 N N . ALA A 1 212 ? -87.809 -11.595 120.267 1.00 69.69 212 ALA A N 1
ATOM 1768 C CA . ALA A 1 212 ? -89.109 -12.194 119.964 1.00 69.69 212 ALA A CA 1
ATOM 1769 C C . ALA A 1 212 ? -89.986 -12.397 121.218 1.00 69.69 212 ALA A C 1
ATOM 1771 O O . ALA A 1 212 ? -91.197 -12.177 121.151 1.00 69.69 212 ALA A O 1
ATOM 1772 N N . GLU A 1 213 ? -89.398 -12.789 122.352 1.00 72.88 213 GLU A N 1
ATOM 1773 C CA . GLU A 1 213 ? -90.117 -13.008 123.614 1.00 72.88 213 GLU A CA 1
ATOM 1774 C C . GLU A 1 213 ? -90.522 -11.683 124.293 1.00 72.88 213 GLU A C 1
ATOM 1776 O O . GLU A 1 213 ? -91.637 -11.584 124.808 1.00 72.88 213 GLU A O 1
ATOM 1781 N N . GLU A 1 214 ? -89.696 -10.631 124.218 1.00 72.19 214 GLU A N 1
ATOM 1782 C CA . GLU A 1 214 ? -90.061 -9.273 124.659 1.00 72.19 214 GLU A CA 1
ATOM 1783 C C . GLU A 1 214 ? -91.210 -8.695 123.817 1.00 72.19 214 GLU A C 1
ATOM 1785 O O . GLU A 1 214 ? -92.214 -8.242 124.374 1.00 72.19 214 GLU A O 1
ATOM 1790 N N . LEU A 1 215 ? -91.139 -8.791 122.482 1.00 72.44 215 LEU A N 1
ATOM 1791 C CA . LEU A 1 215 ? -92.222 -8.345 121.594 1.00 72.44 215 LEU A CA 1
ATOM 1792 C C . LEU A 1 215 ? -93.523 -9.139 121.802 1.00 72.44 215 LEU A C 1
ATOM 1794 O O . LEU A 1 215 ? -94.622 -8.593 121.655 1.00 72.44 215 LEU A O 1
ATOM 1798 N N . GLU A 1 216 ? -93.435 -10.424 122.156 1.00 73.81 216 GLU A N 1
ATOM 1799 C CA . GLU A 1 216 ? -94.610 -11.225 122.500 1.00 73.81 216 GLU A CA 1
ATOM 1800 C C . GLU A 1 216 ? -95.211 -10.805 123.855 1.00 73.81 216 GLU A C 1
ATOM 1802 O O . GLU A 1 216 ? -96.438 -10.700 123.955 1.00 73.81 216 GLU A O 1
ATOM 1807 N N . GLN A 1 217 ? -94.390 -10.450 124.852 1.00 72.81 217 GLN A N 1
ATOM 1808 C CA . GLN A 1 217 ? -94.855 -9.871 126.122 1.00 72.81 217 GLN A CA 1
ATOM 1809 C C . GLN A 1 217 ? -95.518 -8.495 125.933 1.00 72.81 217 GLN A C 1
ATOM 1811 O O . GLN A 1 217 ? -96.622 -8.286 126.446 1.00 72.81 217 GLN A O 1
ATOM 1816 N N . GLU A 1 218 ? -94.928 -7.586 125.147 1.00 74.19 218 GLU A N 1
ATOM 1817 C CA . GLU A 1 218 ? -95.538 -6.285 124.825 1.00 74.19 218 GLU A CA 1
ATOM 1818 C C . GLU A 1 218 ? -96.899 -6.451 124.131 1.00 74.19 218 GLU A C 1
ATOM 1820 O O . GLU A 1 218 ? -97.880 -5.780 124.478 1.00 74.19 218 GLU A O 1
ATOM 1825 N N . ARG A 1 219 ? -96.999 -7.394 123.183 1.00 74.56 219 ARG A N 1
ATOM 1826 C CA . ARG A 1 219 ? -98.256 -7.724 122.493 1.00 74.56 219 ARG A CA 1
ATOM 1827 C C . ARG A 1 219 ? -99.314 -8.257 123.462 1.00 74.56 219 ARG A C 1
ATOM 1829 O O . ARG A 1 219 ? -100.488 -7.893 123.348 1.00 74.56 219 ARG A O 1
ATOM 1836 N N . GLU A 1 220 ? -98.928 -9.112 124.406 1.00 75.25 220 GLU A N 1
ATOM 1837 C CA . GLU A 1 220 ? -99.831 -9.662 125.423 1.00 75.25 220 GLU A CA 1
ATOM 1838 C C . GLU A 1 220 ? -100.319 -8.560 126.394 1.00 75.25 220 GLU A C 1
ATOM 1840 O O . GLU A 1 220 ? -101.499 -8.518 126.757 1.00 75.25 220 GLU A O 1
ATOM 1845 N N . GLN A 1 221 ? -99.447 -7.608 126.744 1.00 73.25 221 GLN A N 1
ATOM 1846 C CA . GLN A 1 221 ? -99.750 -6.483 127.636 1.00 73.25 221 GLN A CA 1
ATOM 1847 C C . GLN A 1 221 ? -100.652 -5.424 126.973 1.00 73.25 221 GLN A C 1
ATOM 1849 O O . GLN A 1 221 ? -101.618 -4.960 127.587 1.00 73.25 221 GLN A O 1
ATOM 1854 N N . LEU A 1 222 ? -100.433 -5.117 125.688 1.00 74.69 222 LEU A N 1
ATOM 1855 C CA . LEU A 1 222 ? -101.356 -4.317 124.869 1.00 74.69 222 LEU A CA 1
ATOM 1856 C C . LEU A 1 222 ? -102.746 -4.966 124.768 1.00 74.69 222 LEU A C 1
ATOM 1858 O O . LEU A 1 222 ? -103.765 -4.272 124.793 1.00 74.69 222 LEU A O 1
ATOM 1862 N N . ARG A 1 223 ? -102.812 -6.302 124.690 1.00 75.12 223 ARG A N 1
ATOM 1863 C CA . ARG A 1 223 ? -104.076 -7.054 124.617 1.00 75.12 223 ARG A CA 1
ATOM 1864 C C . ARG A 1 223 ? -104.890 -6.956 125.913 1.00 75.12 223 ARG A C 1
ATOM 1866 O O . ARG A 1 223 ? -106.112 -6.819 125.846 1.00 75.12 223 ARG A O 1
ATOM 1873 N N . LEU A 1 224 ? -104.223 -6.957 127.070 1.00 75.12 224 LEU A N 1
ATOM 1874 C CA . LEU A 1 224 ? -104.836 -6.691 128.380 1.00 75.12 224 LEU A CA 1
ATOM 1875 C C . LEU A 1 224 ? -105.426 -5.274 128.461 1.00 75.12 224 LEU A C 1
ATOM 1877 O O . LEU A 1 224 ? -106.607 -5.129 128.775 1.00 75.12 224 LEU A O 1
ATOM 1881 N N . GLN A 1 225 ? -104.659 -4.244 128.088 1.00 76.62 225 GLN A N 1
ATOM 1882 C CA . GLN A 1 225 ? -105.146 -2.854 128.075 1.00 76.62 225 GLN A CA 1
ATOM 1883 C C . GLN A 1 225 ? -106.349 -2.658 127.135 1.00 76.62 225 GLN A C 1
ATOM 1885 O O . GLN A 1 225 ? -107.302 -1.946 127.463 1.00 76.62 225 GLN A O 1
ATOM 1890 N N . LEU A 1 226 ? -106.352 -3.326 125.974 1.00 76.56 226 LEU A N 1
ATOM 1891 C CA . LEU A 1 226 ? -107.469 -3.269 125.027 1.00 76.56 226 LEU A CA 1
ATOM 1892 C C . LEU A 1 226 ? -108.757 -3.896 125.598 1.00 76.56 226 LEU A C 1
ATOM 1894 O O . LEU A 1 226 ? -109.858 -3.413 125.318 1.00 76.56 226 LEU A O 1
ATOM 1898 N N . TRP A 1 227 ? -108.628 -4.956 126.405 1.00 75.38 227 TRP A N 1
ATOM 1899 C CA . TRP A 1 227 ? -109.750 -5.590 127.102 1.00 75.38 227 TRP A CA 1
ATOM 1900 C C . TRP A 1 227 ? -110.301 -4.703 128.225 1.00 75.38 227 TRP A C 1
ATOM 1902 O O . TRP A 1 227 ? -111.517 -4.528 128.311 1.00 75.38 227 TRP A O 1
ATOM 1912 N N . GLU A 1 228 ? -109.438 -4.064 129.022 1.00 76.44 228 GLU A N 1
ATOM 1913 C CA . GLU A 1 228 ? -109.868 -3.098 130.046 1.00 76.44 228 GLU A CA 1
ATOM 1914 C C . GLU A 1 228 ? -110.661 -1.938 129.427 1.00 76.44 228 GLU A C 1
ATOM 1916 O O . GLU A 1 228 ? -111.759 -1.616 129.894 1.00 76.44 228 GLU A O 1
ATOM 1921 N N . ALA A 1 229 ? -110.166 -1.368 128.323 1.00 73.00 229 ALA A N 1
ATOM 1922 C CA . ALA A 1 229 ? -110.867 -0.325 127.577 1.00 73.00 229 ALA A CA 1
ATOM 1923 C C . ALA A 1 229 ? -112.234 -0.804 127.047 1.00 73.00 229 ALA A C 1
ATOM 1925 O O . ALA A 1 229 ? -113.228 -0.080 127.140 1.00 73.00 229 ALA A O 1
ATOM 1926 N N . TYR A 1 230 ? -112.326 -2.037 126.537 1.00 73.06 230 TYR A N 1
ATOM 1927 C CA . TYR A 1 230 ? -113.591 -2.620 126.075 1.00 73.06 230 TYR A CA 1
ATOM 1928 C C . TYR A 1 230 ? -114.610 -2.789 127.213 1.00 73.06 230 TYR A C 1
ATOM 1930 O O . TYR A 1 230 ? -115.779 -2.418 127.055 1.00 73.06 230 TYR A O 1
ATOM 1938 N N . CYS A 1 231 ? -114.171 -3.276 128.375 1.00 71.06 231 CYS A N 1
ATOM 1939 C CA . CYS A 1 231 ? -115.007 -3.413 129.567 1.00 71.06 231 CYS A CA 1
ATOM 1940 C C . CYS A 1 231 ? -115.519 -2.053 130.074 1.00 71.06 231 CYS A C 1
ATOM 1942 O O . CYS A 1 231 ? -116.712 -1.916 130.356 1.00 71.06 231 CYS A O 1
ATOM 1944 N N . GLN A 1 232 ? -114.663 -1.026 130.111 1.00 73.69 232 GLN A N 1
ATOM 1945 C CA . GLN A 1 232 ? -115.052 0.340 130.490 1.00 73.69 232 GLN A CA 1
ATOM 1946 C C . GLN A 1 232 ? -116.085 0.940 129.521 1.00 73.69 232 GLN A C 1
ATOM 1948 O O . GLN A 1 232 ? -117.087 1.512 129.957 1.00 73.69 232 GLN A O 1
ATOM 1953 N N . VAL A 1 233 ? -115.902 0.760 128.207 1.00 73.31 233 VAL A N 1
ATOM 1954 C CA . VAL A 1 233 ? -116.859 1.243 127.197 1.00 73.31 233 VAL A CA 1
ATOM 1955 C C . VAL A 1 233 ? -118.201 0.509 127.307 1.00 73.31 233 VAL A C 1
ATOM 1957 O O . VAL A 1 233 ? -119.243 1.164 127.274 1.00 73.31 233 VAL A O 1
ATOM 1960 N N . ARG A 1 234 ? -118.221 -0.818 127.527 1.00 69.75 234 ARG A N 1
ATOM 1961 C CA . ARG A 1 234 ? -119.481 -1.547 127.788 1.00 69.75 234 ARG A CA 1
ATOM 1962 C C . ARG A 1 234 ? -120.181 -1.080 129.062 1.00 69.75 234 ARG A C 1
ATOM 1964 O O . ARG A 1 234 ? -121.405 -0.951 129.043 1.00 69.75 234 ARG A O 1
ATOM 1971 N N . TYR A 1 235 ? -119.438 -0.808 130.135 1.00 69.88 235 TYR A N 1
ATOM 1972 C CA . TYR A 1 235 ? -120.001 -0.273 131.377 1.00 69.88 235 TYR A CA 1
ATOM 1973 C C . TYR A 1 235 ? -120.701 1.074 131.131 1.00 69.88 235 TYR A C 1
ATOM 1975 O O . TYR A 1 235 ? -121.875 1.222 131.473 1.00 69.88 235 TYR A O 1
ATOM 1983 N N . LEU A 1 236 ? -120.049 2.004 130.424 1.00 66.50 236 LEU A N 1
ATOM 1984 C CA . LEU A 1 236 ? -120.646 3.290 130.039 1.00 66.50 236 LEU A CA 1
ATOM 1985 C C . LEU A 1 236 ? -121.885 3.123 129.139 1.00 66.50 236 LEU A C 1
ATOM 1987 O O . LEU A 1 236 ? -122.907 3.767 129.379 1.00 66.50 236 LEU A O 1
ATOM 1991 N N . CYS A 1 237 ? -121.850 2.213 128.157 1.00 64.69 237 CYS A N 1
ATOM 1992 C CA . CYS A 1 237 ? -123.017 1.897 127.325 1.00 64.69 237 CYS A CA 1
ATOM 1993 C C . CYS A 1 237 ? -124.188 1.315 128.132 1.00 64.69 237 CYS A C 1
ATOM 1995 O O . CYS A 1 237 ? -125.339 1.614 127.823 1.00 64.69 237 CYS A O 1
ATOM 1997 N N . SER A 1 238 ? -123.924 0.504 129.164 1.00 62.53 238 SER A N 1
ATOM 1998 C CA . SER A 1 238 ? -124.977 -0.030 130.040 1.00 62.53 238 SER A CA 1
ATOM 1999 C C . SER A 1 238 ? -125.563 1.036 130.973 1.00 62.53 238 SER A C 1
ATOM 2001 O O . SER A 1 238 ? -126.778 1.082 131.148 1.00 62.53 238 SER A O 1
ATOM 2003 N N . HIS A 1 239 ? -124.735 1.953 131.482 1.00 56.78 239 HIS A N 1
ATOM 2004 C CA . HIS A 1 239 ? -125.176 3.058 132.339 1.00 56.78 239 HIS A CA 1
ATOM 2005 C C . HIS A 1 239 ? -126.081 4.049 131.581 1.00 56.78 239 HIS A C 1
ATOM 2007 O O . HIS A 1 239 ? -127.073 4.523 132.123 1.00 56.78 239 HIS A O 1
ATOM 2013 N N . LEU A 1 240 ? -125.798 4.295 130.295 1.00 58.66 240 LEU A N 1
ATOM 2014 C CA . LEU A 1 240 ? -126.616 5.140 129.407 1.00 58.66 240 LEU A CA 1
ATOM 2015 C C . LEU A 1 240 ? -127.884 4.448 128.862 1.00 58.66 240 LEU A C 1
ATOM 2017 O O . LEU A 1 240 ? -128.727 5.108 128.261 1.00 58.66 240 LEU A O 1
ATOM 2021 N N . ARG A 1 241 ? -128.026 3.129 129.045 1.00 56.22 241 ARG A N 1
ATOM 2022 C CA . ARG A 1 241 ? -129.153 2.310 128.548 1.00 56.22 241 ARG A CA 1
ATOM 2023 C C . ARG A 1 241 ? -130.171 1.964 129.653 1.00 56.22 241 ARG A C 1
ATOM 2025 O O . ARG A 1 241 ? -131.176 1.322 129.372 1.00 56.22 241 ARG A O 1
ATOM 2032 N N . GLY A 1 242 ? -129.908 2.370 130.899 1.00 43.78 242 GLY A N 1
ATOM 2033 C CA . GLY A 1 242 ? -130.632 1.938 132.101 1.00 43.78 242 GLY A CA 1
ATOM 2034 C C . GLY A 1 242 ? -131.832 2.783 132.553 1.00 43.78 242 GLY A C 1
ATOM 2035 O O . GLY A 1 242 ? -132.373 2.479 133.610 1.00 43.78 242 GLY A O 1
ATOM 2036 N N . ASN A 1 243 ? -132.254 3.805 131.798 1.00 40.88 243 ASN A N 1
ATOM 2037 C CA . ASN A 1 243 ? -133.499 4.537 132.074 1.00 40.88 243 ASN A CA 1
ATOM 2038 C C . ASN A 1 243 ? -134.637 4.043 131.163 1.00 40.88 243 ASN A C 1
ATOM 2040 O O . ASN A 1 243 ? -134.602 4.242 129.952 1.00 40.88 243 ASN A O 1
ATOM 2044 N N . ASP A 1 244 ? -135.638 3.440 131.803 1.00 33.25 244 ASP A N 1
ATOM 2045 C CA . ASP A 1 244 ? -137.026 3.236 131.373 1.00 33.25 244 ASP A CA 1
ATOM 2046 C C . ASP A 1 244 ? -137.342 2.604 130.002 1.00 33.25 244 ASP A C 1
ATOM 2048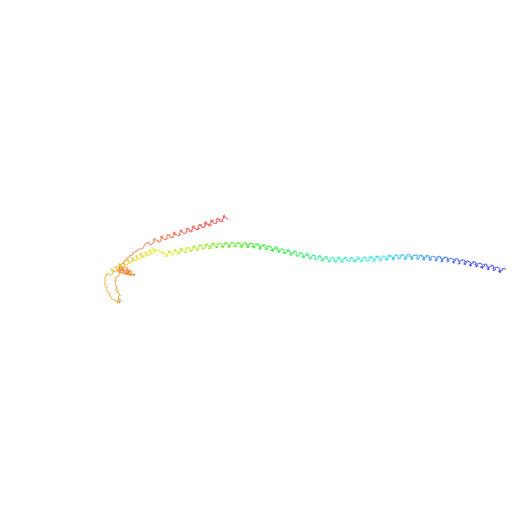 O O . ASP A 1 244 ? -137.780 3.260 129.064 1.00 33.25 244 ASP A O 1
ATOM 2052 N N . SER A 1 245 ? -137.434 1.268 130.057 1.00 30.61 245 SER A N 1
ATOM 2053 C CA . SER A 1 245 ? -138.709 0.531 129.877 1.00 30.61 245 SER A CA 1
ATOM 2054 C C . SER A 1 245 ? -139.326 0.337 128.476 1.00 30.61 245 SER A C 1
ATOM 2056 O O . SER A 1 245 ? -139.087 1.091 127.543 1.00 30.61 245 SER A O 1
ATOM 2058 N N . ALA A 1 246 ? -140.193 -0.685 128.398 1.00 32.06 246 ALA A N 1
ATOM 2059 C CA . ALA A 1 246 ? -140.984 -1.135 127.244 1.00 32.06 246 ALA A CA 1
ATOM 2060 C C . ALA A 1 246 ? -140.139 -1.638 126.049 1.00 32.06 246 ALA A C 1
ATOM 2062 O O . ALA A 1 246 ? -139.593 -0.869 125.268 1.00 32.06 246 ALA A O 1
ATOM 2063 N N . ASP A 1 247 ? -139.890 -2.939 125.889 1.00 30.09 247 ASP A N 1
ATOM 2064 C CA . ASP A 1 247 ? -140.865 -4.038 125.735 1.00 30.09 247 ASP A CA 1
ATOM 2065 C C . ASP A 1 247 ? -141.772 -3.853 124.503 1.00 30.09 247 ASP A C 1
ATOM 2067 O O . ASP A 1 247 ? -142.803 -3.184 124.545 1.00 30.09 247 ASP A O 1
ATOM 2071 N N . SER A 1 248 ? -141.343 -4.440 123.383 1.00 33.25 248 SER A N 1
ATOM 2072 C CA . SER A 1 248 ? -142.161 -4.689 122.194 1.00 33.25 248 SER A CA 1
ATOM 2073 C C . SER A 1 248 ? -141.574 -5.892 121.452 1.00 33.25 248 SER A C 1
ATOM 2075 O O . SER A 1 248 ? -140.458 -5.835 120.931 1.00 33.25 248 SER A O 1
ATOM 2077 N N . ALA A 1 249 ? -142.299 -7.008 121.492 1.00 32.97 249 ALA A N 1
ATOM 2078 C CA . ALA A 1 249 ? -141.880 -8.316 120.988 1.00 32.97 249 ALA A CA 1
ATOM 2079 C C . ALA A 1 249 ? -142.298 -8.557 119.516 1.00 32.97 249 ALA A C 1
ATOM 2081 O O . ALA A 1 249 ? -142.870 -7.670 118.889 1.00 32.97 249 ALA A O 1
ATOM 2082 N N . VAL A 1 250 ? -142.112 -9.807 119.037 1.00 35.88 250 VAL A N 1
ATOM 2083 C CA . VAL A 1 250 ? -142.665 -10.395 117.781 1.00 35.88 250 VAL A CA 1
ATOM 2084 C C . VAL A 1 250 ? -141.947 -9.908 116.502 1.00 35.88 250 VAL A C 1
ATOM 2086 O O . VAL A 1 250 ? -141.948 -8.719 116.215 1.00 35.88 250 VAL A O 1
ATOM 2089 N N . SER A 1 251 ? -141.328 -10.719 115.627 1.00 29.62 251 SER A N 1
ATOM 2090 C CA . SER A 1 251 ? -141.058 -12.177 115.489 1.00 29.62 251 SER A CA 1
ATOM 2091 C C . SER A 1 251 ? -139.817 -12.339 114.553 1.00 29.62 251 SER A C 1
ATOM 2093 O O . SER A 1 251 ? -139.373 -11.337 114.001 1.00 29.62 251 SER A O 1
ATOM 2095 N N . THR A 1 252 ? -139.167 -13.483 114.274 1.00 33.94 252 THR A N 1
ATOM 2096 C CA . THR A 1 252 ? -139.580 -14.907 114.188 1.00 33.94 252 THR A CA 1
ATOM 2097 C C . THR A 1 252 ? -138.320 -15.813 114.174 1.00 33.94 252 THR A C 1
ATOM 2099 O O . THR A 1 252 ? -137.337 -15.388 113.582 1.00 33.94 252 THR A O 1
ATOM 2102 N N . ASP A 1 253 ? -138.379 -17.010 114.789 1.00 30.84 253 ASP A N 1
ATOM 2103 C CA . ASP A 1 253 ? -137.731 -18.319 114.441 1.00 30.84 253 ASP A CA 1
ATOM 2104 C C . ASP A 1 253 ? -136.396 -18.345 113.626 1.00 30.84 253 ASP A C 1
ATOM 2106 O O . ASP A 1 253 ? -136.340 -17.754 112.552 1.00 30.84 253 ASP A O 1
ATOM 2110 N N . SER A 1 254 ? -135.302 -19.078 113.931 1.00 31.27 254 SER A N 1
ATOM 2111 C CA . SER A 1 254 ? -134.834 -20.008 115.006 1.00 31.27 254 SER A CA 1
ATOM 2112 C C . SER A 1 254 ? -133.352 -20.402 114.694 1.00 31.27 254 SER A C 1
ATOM 2114 O O . SER A 1 254 ? -132.883 -20.051 113.613 1.00 31.27 254 SER A O 1
ATOM 2116 N N . SER A 1 255 ? -132.515 -21.140 115.456 1.00 31.59 255 SER A N 1
ATOM 2117 C CA . SER A 1 255 ? -132.449 -21.680 116.845 1.00 31.59 255 SER A CA 1
ATOM 2118 C C . SER A 1 255 ? -131.044 -22.317 117.087 1.00 31.59 255 SER A C 1
ATOM 2120 O O . SER A 1 255 ? -130.422 -22.698 116.100 1.00 31.59 255 SER A O 1
ATOM 2122 N N . MET A 1 256 ? -130.628 -22.565 118.350 1.00 40.25 256 MET A N 1
ATOM 2123 C CA . MET A 1 256 ? -129.349 -23.198 118.807 1.00 40.25 256 MET A CA 1
ATOM 2124 C C . MET A 1 256 ? -128.055 -22.373 118.556 1.00 40.25 256 MET A C 1
ATOM 2126 O O . MET A 1 256 ? -127.825 -21.918 117.443 1.00 40.25 256 MET A O 1
ATOM 2130 N N . ASP A 1 257 ? -127.142 -22.167 119.519 1.00 34.22 257 ASP A N 1
ATOM 2131 C CA . ASP A 1 257 ? -127.123 -22.562 120.944 1.00 34.22 257 ASP A CA 1
ATOM 2132 C C . ASP A 1 257 ? -126.305 -21.575 121.824 1.00 34.22 257 ASP A C 1
ATOM 2134 O O . ASP A 1 257 ? -125.555 -20.750 121.301 1.00 34.22 257 ASP A O 1
ATOM 2138 N N . GLU A 1 258 ? -126.510 -21.686 123.141 1.00 35.28 258 GLU A N 1
ATOM 2139 C CA . GLU A 1 258 ? -125.889 -21.036 124.319 1.00 35.28 258 GLU A CA 1
ATOM 2140 C C . GLU A 1 258 ? -124.492 -20.380 124.129 1.00 35.28 258 GLU A C 1
ATOM 2142 O O . GLU A 1 258 ? -123.577 -20.980 123.575 1.00 35.28 258 GLU A O 1
ATOM 2147 N N . SER A 1 259 ? -124.229 -19.117 124.502 1.00 32.25 259 SER A N 1
ATOM 2148 C CA . SER A 1 259 ? -124.376 -18.400 125.797 1.00 32.25 259 SER A CA 1
ATOM 2149 C C . SER A 1 259 ? -123.101 -18.406 126.676 1.00 32.25 259 SER A C 1
ATOM 2151 O O . SER A 1 259 ? -122.685 -19.439 127.185 1.00 32.25 259 SER A O 1
ATOM 2153 N N . SER A 1 260 ? -122.618 -17.188 126.980 1.00 39.38 260 SER A N 1
ATOM 2154 C CA . SER A 1 260 ? -121.862 -16.784 128.195 1.00 39.38 260 SER A CA 1
ATOM 2155 C C . SER A 1 260 ? -120.319 -16.900 128.268 1.00 39.38 260 SER A C 1
ATOM 2157 O O . SER A 1 260 ? -119.688 -17.769 127.689 1.00 39.38 260 SER A O 1
ATOM 2159 N N . GLU A 1 261 ? -119.746 -15.977 129.063 1.00 40.25 261 GLU A N 1
ATOM 2160 C CA . GLU A 1 261 ? -118.367 -15.938 129.611 1.00 40.25 261 GLU A CA 1
ATOM 2161 C C . GLU A 1 261 ? -117.170 -15.546 128.707 1.00 40.25 261 GLU A C 1
ATOM 2163 O O . GLU A 1 261 ? -116.191 -16.273 128.585 1.00 40.25 261 GLU A O 1
ATOM 2168 N N . THR A 1 262 ? -117.129 -14.295 128.218 1.00 40.72 262 THR A N 1
ATOM 2169 C CA . THR A 1 262 ? -115.858 -13.642 127.806 1.00 40.72 262 THR A CA 1
ATOM 2170 C C . THR A 1 262 ? -115.258 -12.787 128.934 1.00 40.72 262 THR A C 1
ATOM 2172 O O . THR A 1 262 ? -115.176 -11.558 128.835 1.00 40.72 262 THR A O 1
ATOM 2175 N N . SER A 1 263 ? -114.831 -13.425 130.024 1.00 46.19 263 SER A N 1
ATOM 2176 C CA . SER A 1 263 ? -114.104 -12.806 131.152 1.00 46.19 263 SER A CA 1
ATOM 2177 C C . SER A 1 263 ? -112.572 -12.862 130.972 1.00 46.19 263 SER A C 1
ATOM 2179 O O . SER A 1 263 ? -111.822 -12.981 131.937 1.00 46.19 263 SER A O 1
ATOM 2181 N N . SER A 1 264 ? -112.097 -12.777 129.723 1.00 56.84 264 SER A N 1
ATOM 2182 C CA . SER A 1 264 ? -110.695 -12.980 129.332 1.00 56.84 264 SER A CA 1
ATOM 2183 C C . SER A 1 264 ? -110.272 -12.025 128.208 1.00 56.84 264 SER A C 1
ATOM 2185 O O . SER A 1 264 ? -110.996 -11.830 127.230 1.00 56.84 264 SER A O 1
ATOM 2187 N N . ALA A 1 265 ? -109.060 -11.469 128.314 1.00 58.50 265 ALA A N 1
ATOM 2188 C CA . ALA A 1 265 ? -108.454 -10.612 127.289 1.00 58.50 265 ALA A CA 1
ATOM 2189 C C . ALA A 1 265 ? -108.069 -11.364 126.001 1.00 58.50 265 ALA A C 1
ATOM 2191 O O . ALA A 1 265 ? -107.826 -10.745 124.960 1.00 58.50 265 ALA A O 1
ATOM 2192 N N . LYS A 1 266 ? -108.017 -12.702 126.034 1.00 58.62 266 LYS A N 1
ATOM 2193 C CA . LYS A 1 266 ? -107.668 -13.499 124.850 1.00 58.62 266 LYS A CA 1
ATOM 2194 C C . LYS A 1 266 ? -108.815 -13.573 123.836 1.00 58.62 266 LYS A C 1
ATOM 2196 O O . LYS A 1 266 ? -108.535 -13.671 122.643 1.00 58.62 266 LYS A O 1
ATOM 2201 N N . ASP A 1 267 ? -110.053 -13.345 124.269 1.00 57.41 267 ASP A N 1
ATOM 2202 C CA . ASP A 1 267 ? -111.266 -13.655 123.499 1.00 57.41 267 ASP A CA 1
ATOM 2203 C C . ASP A 1 267 ? -112.041 -12.412 123.024 1.00 57.41 267 ASP A C 1
ATOM 2205 O O . ASP A 1 267 ? -113.241 -12.479 122.774 1.00 57.41 267 ASP A O 1
ATOM 2209 N N . VAL A 1 268 ? -111.371 -11.259 122.880 1.00 58.16 268 VAL A N 1
ATOM 2210 C CA . VAL A 1 268 ? -111.963 -10.045 122.281 1.00 58.16 268 VAL A CA 1
ATOM 2211 C C . VAL A 1 268 ? -111.914 -10.146 120.749 1.00 58.16 268 VAL A C 1
ATOM 2213 O O . VAL A 1 268 ? -110.819 -10.082 120.182 1.00 58.16 268 VAL A O 1
ATOM 2216 N N . PRO A 1 269 ? -113.056 -10.241 120.036 1.00 62.38 269 PRO A N 1
ATOM 2217 C CA . PRO A 1 269 ? -113.052 -10.269 118.578 1.00 62.38 269 PRO A CA 1
ATOM 2218 C C . PRO A 1 269 ? -112.530 -8.953 117.993 1.00 62.38 269 PRO A C 1
ATOM 2220 O O . PRO A 1 269 ? -112.838 -7.861 118.487 1.00 62.38 269 PRO A O 1
ATOM 2223 N N . ALA A 1 270 ? -111.764 -9.044 116.904 1.00 63.62 270 ALA A N 1
ATOM 2224 C CA . ALA A 1 270 ? -111.233 -7.875 116.214 1.00 63.62 270 ALA A CA 1
ATOM 2225 C C . ALA A 1 270 ? -112.375 -6.936 115.782 1.00 63.62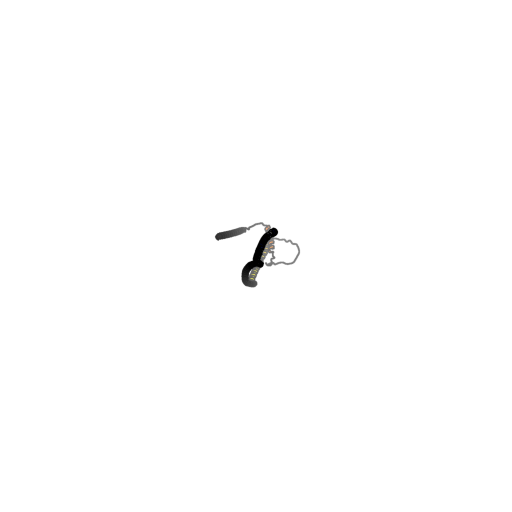 270 ALA A C 1
ATOM 2227 O O . ALA A 1 270 ? -113.273 -7.319 115.037 1.00 63.62 270 ALA A O 1
ATOM 2228 N N . GLY A 1 271 ? -112.342 -5.693 116.268 1.00 64.88 271 GLY A N 1
ATOM 2229 C CA . GLY A 1 271 ? -113.392 -4.703 116.023 1.00 64.88 271 GLY A CA 1
ATOM 2230 C C . GLY A 1 271 ? -114.471 -4.594 117.108 1.00 64.88 271 GLY A C 1
ATOM 2231 O O . GLY A 1 271 ? -115.243 -3.640 117.047 1.00 64.88 271 GLY A O 1
ATOM 2232 N N . SER A 1 272 ? -114.504 -5.441 118.144 1.00 68.31 272 SER A N 1
ATOM 2233 C CA . SER A 1 272 ? -115.509 -5.321 119.222 1.00 68.31 272 SER A CA 1
ATOM 2234 C C . SER A 1 272 ? -115.378 -4.031 120.040 1.00 68.31 272 SER A C 1
ATOM 2236 O O . SER A 1 272 ? -116.391 -3.416 120.369 1.00 68.31 272 SER A O 1
ATOM 2238 N N . LEU A 1 273 ? -114.152 -3.543 120.280 1.00 69.75 273 LEU A N 1
ATOM 2239 C CA . LEU A 1 273 ? -113.923 -2.199 120.831 1.00 69.75 273 LEU A CA 1
ATOM 2240 C C . LEU A 1 273 ? -114.469 -1.109 119.894 1.00 69.75 273 LEU A C 1
ATOM 2242 O O . LEU A 1 273 ? -115.080 -0.152 120.353 1.00 69.75 273 LEU A O 1
ATOM 2246 N N . ARG A 1 274 ? -114.306 -1.264 118.573 1.00 70.75 274 ARG A N 1
ATOM 2247 C CA . ARG A 1 274 ? -114.808 -0.311 117.568 1.00 70.75 274 ARG A CA 1
ATOM 2248 C C . ARG A 1 274 ? -116.338 -0.299 117.516 1.00 70.75 274 ARG A C 1
ATOM 2250 O O . ARG A 1 274 ? -116.920 0.776 117.407 1.00 70.75 274 ARG A O 1
ATOM 2257 N N . ALA A 1 275 ? -116.978 -1.461 117.647 1.00 66.81 275 ALA A N 1
ATOM 2258 C CA . ALA A 1 275 ? -118.427 -1.589 117.764 1.00 66.81 275 ALA A CA 1
ATOM 2259 C C . ALA A 1 275 ? -118.933 -0.910 119.047 1.00 66.81 275 ALA A C 1
ATOM 2261 O O . ALA A 1 275 ? -119.764 -0.007 118.962 1.00 66.81 275 ALA A O 1
ATOM 2262 N N . ALA A 1 276 ? -118.355 -1.242 120.206 1.00 66.44 276 ALA A N 1
ATOM 2263 C CA . ALA A 1 276 ? -118.713 -0.639 121.489 1.00 66.44 276 ALA A CA 1
ATOM 2264 C C . ALA A 1 276 ? -118.468 0.884 121.512 1.00 66.44 276 ALA A C 1
ATOM 2266 O O . ALA A 1 276 ? -119.318 1.631 121.981 1.00 66.44 276 ALA A O 1
ATOM 2267 N N . LEU A 1 277 ? -117.370 1.375 120.925 1.00 71.50 277 LEU A N 1
ATOM 2268 C CA . LEU A 1 277 ? -117.110 2.812 120.763 1.00 71.50 277 LEU A CA 1
ATOM 2269 C C . LEU A 1 277 ? -118.076 3.480 119.779 1.00 71.50 277 LEU A C 1
ATOM 2271 O O . LEU A 1 277 ? -118.431 4.635 119.983 1.00 71.50 277 LEU A O 1
ATOM 2275 N N . SER A 1 278 ? -118.530 2.789 118.729 1.00 69.38 278 SER A N 1
ATOM 2276 C CA . SER A 1 278 ? -119.564 3.321 117.828 1.00 69.38 278 SER A CA 1
ATOM 2277 C C . SER A 1 278 ? -120.948 3.356 118.486 1.00 69.38 278 SER A C 1
ATOM 2279 O O . SER A 1 278 ? -121.720 4.281 118.241 1.00 69.38 278 SER A O 1
ATOM 2281 N N . GLU A 1 279 ? -121.238 2.414 119.386 1.00 67.50 279 GLU A N 1
ATOM 2282 C CA . GLU A 1 279 ? -122.453 2.397 120.198 1.00 67.50 279 GLU A CA 1
ATOM 2283 C C . GLU A 1 279 ? -122.413 3.471 121.291 1.00 67.50 279 GLU A C 1
ATOM 2285 O O . GLU A 1 279 ? -123.382 4.213 121.444 1.00 67.50 279 GLU A O 1
ATOM 2290 N N . LEU A 1 280 ? -121.277 3.625 121.980 1.00 71.69 280 LEU A N 1
ATOM 2291 C CA . LEU A 1 280 ? -121.014 4.731 122.897 1.00 71.69 280 LEU A CA 1
ATOM 2292 C C . LEU A 1 280 ? -121.123 6.065 122.159 1.00 71.69 280 LEU A C 1
ATOM 2294 O O . LEU A 1 280 ? -121.801 6.959 122.644 1.00 71.69 280 LEU A O 1
ATOM 2298 N N . LYS A 1 281 ? -120.542 6.190 120.958 1.00 68.31 281 LYS A N 1
ATOM 2299 C CA . LYS A 1 281 ? -120.682 7.384 120.118 1.00 68.31 281 LYS A CA 1
ATOM 2300 C C . LYS A 1 281 ? -122.141 7.641 119.753 1.00 68.31 281 LYS A C 1
ATOM 2302 O O . LYS A 1 281 ? -122.543 8.788 119.796 1.00 68.31 281 LYS A O 1
ATOM 2307 N N . ARG A 1 282 ? -122.948 6.621 119.444 1.00 67.06 282 ARG A N 1
ATOM 2308 C CA . ARG A 1 282 ? -124.390 6.785 119.183 1.00 67.06 282 ARG A CA 1
ATOM 2309 C C . ARG A 1 282 ? -125.154 7.228 120.436 1.00 67.06 282 ARG A C 1
ATOM 2311 O O . ARG A 1 282 ? -126.002 8.104 120.344 1.00 67.06 282 ARG A O 1
ATOM 2318 N N . LEU A 1 283 ? -124.853 6.655 121.602 1.00 63.03 283 LEU A N 1
ATOM 2319 C CA . LEU A 1 283 ? -125.470 7.039 122.878 1.00 63.03 283 LEU A CA 1
ATOM 2320 C C . LEU A 1 283 ? -125.056 8.458 123.302 1.00 63.03 283 LEU A C 1
ATOM 2322 O O . LEU A 1 283 ? -125.901 9.232 123.730 1.00 63.03 283 LEU A O 1
ATOM 2326 N N . ILE A 1 284 ? -123.788 8.823 123.110 1.00 63.41 284 ILE A N 1
ATOM 2327 C CA . ILE A 1 284 ? -123.260 10.171 123.342 1.00 63.41 284 ILE A CA 1
ATOM 2328 C C . ILE A 1 284 ? -123.812 11.163 122.311 1.00 63.41 284 ILE A C 1
ATOM 2330 O O . ILE A 1 284 ? -124.169 12.262 122.701 1.00 63.41 284 ILE A O 1
ATOM 2334 N N . GLN A 1 285 ? -123.961 10.796 121.034 1.00 64.88 285 GLN A N 1
ATOM 2335 C CA . GLN A 1 285 ? -124.596 11.650 120.019 1.00 64.88 285 GLN A CA 1
ATOM 2336 C C . GLN A 1 285 ? -126.075 11.884 120.354 1.00 64.88 285 GLN A C 1
ATOM 2338 O O . GLN A 1 285 ? -126.531 13.013 120.284 1.00 64.88 285 GLN A O 1
ATOM 2343 N N . ASN A 1 286 ? -126.794 10.871 120.849 1.00 58.34 286 ASN A N 1
ATOM 2344 C CA . ASN A 1 286 ? -128.160 11.039 121.358 1.00 58.34 286 ASN A CA 1
ATOM 2345 C C . ASN A 1 286 ? -128.251 11.944 122.611 1.00 58.34 286 ASN A C 1
ATOM 2347 O O . ASN A 1 286 ? -129.340 12.407 122.938 1.00 58.34 286 ASN A O 1
ATOM 2351 N N . VAL A 1 287 ? -127.140 12.179 123.322 1.00 59.50 287 VAL A N 1
ATOM 2352 C CA . VAL A 1 287 ? -127.045 13.108 124.467 1.00 59.50 287 VAL A CA 1
ATOM 2353 C C . VAL A 1 287 ? -126.516 14.490 124.036 1.00 59.50 287 VAL A C 1
ATOM 2355 O O . VAL A 1 287 ? -126.924 15.498 124.605 1.00 59.50 287 VAL A O 1
ATOM 2358 N N . LEU A 1 288 ? -125.652 14.559 123.016 1.00 54.72 288 LEU A N 1
ATOM 2359 C CA . LEU A 1 288 ? -125.027 15.786 122.495 1.00 54.72 288 LEU A CA 1
ATOM 2360 C C . LEU A 1 288 ? -125.814 16.473 121.373 1.00 54.72 288 LEU A C 1
ATOM 2362 O O . LEU A 1 288 ? -125.718 17.687 121.249 1.00 54.72 288 LEU A O 1
ATOM 2366 N N . ASP A 1 289 ? -126.682 15.770 120.643 1.00 54.19 289 ASP A N 1
ATOM 2367 C CA . ASP A 1 289 ? -127.708 16.405 119.797 1.00 54.19 289 ASP A CA 1
ATOM 2368 C C . ASP A 1 289 ? -128.773 17.137 120.655 1.00 54.19 289 ASP A C 1
ATOM 2370 O O . ASP A 1 289 ? -129.675 17.784 120.127 1.00 54.19 289 ASP A O 1
ATOM 2374 N N . GLY A 1 290 ? -128.649 17.074 121.991 1.00 45.50 290 GLY A N 1
ATOM 2375 C CA . GLY A 1 290 ? -129.327 17.942 122.954 1.00 45.50 290 GLY A CA 1
ATOM 2376 C C . GLY A 1 290 ? -128.489 19.113 123.502 1.00 45.50 290 GLY A C 1
ATOM 23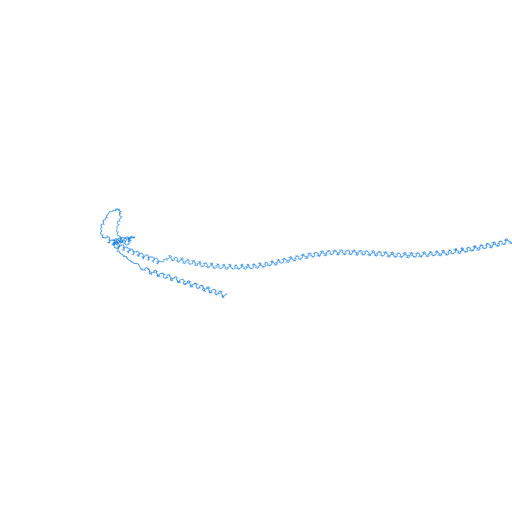77 O O . GLY A 1 290 ? -129.029 19.882 124.297 1.00 45.50 290 GLY A O 1
ATOM 2378 N N . ALA A 1 291 ? -127.204 19.267 123.140 1.00 34.25 291 ALA A N 1
ATOM 2379 C CA . ALA A 1 291 ? -126.331 20.317 123.684 1.00 34.25 291 ALA A CA 1
ATOM 2380 C C . ALA A 1 291 ? -125.144 20.708 122.767 1.00 34.25 291 ALA A C 1
ATOM 2382 O O . ALA A 1 291 ? -124.119 20.025 122.716 1.00 34.25 291 ALA A O 1
ATOM 2383 N N . ASP A 1 292 ? -125.242 21.882 122.134 1.00 37.59 292 ASP A N 1
ATOM 2384 C CA . ASP A 1 292 ? -124.121 22.582 121.486 1.00 37.59 292 ASP A CA 1
ATOM 2385 C C . ASP A 1 292 ? -122.942 22.838 122.444 1.00 37.59 292 ASP A C 1
ATOM 2387 O O . ASP A 1 292 ? -123.174 23.226 123.593 1.00 37.59 292 ASP A O 1
ATOM 2391 N N . SER A 1 293 ? -121.692 22.800 121.938 1.00 31.88 293 SER A N 1
ATOM 2392 C CA . SER A 1 293 ? -120.712 23.920 122.028 1.00 31.88 293 SER A CA 1
ATOM 2393 C C . SER A 1 293 ? -119.232 23.538 121.799 1.00 31.88 293 SER A C 1
ATOM 2395 O O . SER A 1 293 ? -118.720 22.604 122.405 1.00 31.88 293 SER A O 1
ATOM 2397 N N . THR A 1 294 ? -118.500 24.435 121.109 1.00 34.31 294 THR A N 1
ATOM 2398 C CA . THR A 1 294 ? -117.052 24.774 121.286 1.00 34.31 294 THR A CA 1
ATOM 2399 C C . THR A 1 294 ? -115.965 23.740 120.872 1.00 34.31 294 THR A C 1
ATOM 2401 O O . THR A 1 294 ? -116.017 22.588 121.263 1.00 34.31 294 THR A O 1
ATOM 2404 N N . SER A 1 295 ? -115.004 24.068 119.976 1.00 33.66 295 SER A N 1
ATOM 2405 C CA . SER A 1 295 ? -113.735 24.847 120.179 1.00 33.66 295 SER A CA 1
ATOM 2406 C C . SER A 1 295 ? -112.543 23.941 120.588 1.00 33.66 295 SER A C 1
ATOM 2408 O O . SER A 1 295 ? -112.773 22.981 121.304 1.00 33.66 295 SER A O 1
ATOM 2410 N N . SER A 1 296 ? -111.247 24.157 120.292 1.00 37.47 296 SER A N 1
ATOM 2411 C CA . SER A 1 296 ? -110.476 24.934 119.289 1.00 37.47 296 SER A CA 1
ATOM 2412 C C . SER A 1 296 ? -108.962 24.618 119.478 1.00 37.47 296 SER A C 1
ATOM 2414 O O . SER A 1 296 ? -108.594 24.005 120.477 1.00 37.47 296 SER A O 1
ATOM 2416 N N . ARG A 1 297 ? -108.103 25.149 118.587 1.00 40.19 297 ARG A N 1
ATOM 2417 C CA . ARG A 1 297 ? -106.626 25.335 118.663 1.00 40.19 297 ARG A CA 1
ATOM 2418 C C . ARG A 1 297 ? -105.688 24.236 118.123 1.00 40.19 297 ARG A C 1
ATOM 2420 O O . ARG A 1 297 ? -105.500 23.180 118.712 1.00 40.19 297 ARG A O 1
ATOM 2427 N N . ARG A 1 298 ? -104.991 24.618 117.045 1.00 45.38 298 ARG A N 1
ATOM 2428 C CA . ARG A 1 298 ? -103.623 24.245 116.635 1.00 45.38 298 ARG A CA 1
ATOM 2429 C C . ARG A 1 298 ? -102.893 25.566 116.339 1.00 45.38 298 ARG A C 1
ATOM 2431 O O . ARG A 1 298 ? -103.529 26.432 115.738 1.00 45.38 298 ARG A O 1
ATOM 2438 N N . SER A 1 299 ? -101.634 25.746 116.746 1.00 45.69 299 SER A N 1
ATOM 2439 C CA . SER A 1 299 ? -100.882 26.993 116.470 1.00 45.69 299 SER A CA 1
ATOM 2440 C C . SER A 1 299 ? -99.350 26.880 116.480 1.00 45.69 299 SER A C 1
ATOM 2442 O O . SER A 1 299 ? -98.682 27.905 116.394 1.00 45.69 299 SER A O 1
ATOM 2444 N N . ASP A 1 300 ? -98.786 25.675 116.590 1.00 54.12 300 ASP A N 1
ATOM 2445 C CA . ASP A 1 300 ? -97.348 25.504 116.870 1.00 54.12 300 ASP A CA 1
ATOM 2446 C C . ASP A 1 300 ? -96.532 25.070 115.627 1.00 54.12 300 ASP A C 1
ATOM 2448 O O . ASP A 1 300 ? -95.313 24.943 115.700 1.00 54.12 300 ASP A O 1
ATOM 2452 N N . ASP A 1 301 ? -97.196 24.879 114.477 1.00 56.91 301 ASP A N 1
ATOM 2453 C CA . ASP A 1 301 ? -96.619 24.381 113.209 1.00 56.91 301 ASP A CA 1
ATOM 2454 C C . ASP A 1 301 ? -95.764 25.447 112.483 1.00 56.91 301 ASP A C 1
ATOM 2456 O O . ASP A 1 301 ? -94.633 25.188 112.066 1.00 56.91 301 ASP A O 1
ATOM 2460 N N . ASP A 1 302 ? -96.275 26.682 112.391 1.00 57.50 302 ASP A N 1
ATOM 2461 C CA . ASP A 1 302 ? -95.772 27.724 111.473 1.00 57.50 302 ASP A CA 1
ATOM 2462 C C . ASP A 1 302 ? -94.336 28.211 111.771 1.00 57.50 302 ASP A C 1
ATOM 2464 O O . ASP A 1 302 ? -93.706 28.863 110.938 1.00 57.50 302 ASP A O 1
ATOM 2468 N N . THR A 1 303 ? -93.790 27.925 112.959 1.00 61.69 303 THR A N 1
ATOM 2469 C CA . THR A 1 303 ? -92.449 28.407 113.351 1.00 61.69 303 THR A CA 1
ATOM 2470 C C . THR A 1 303 ? -91.300 27.511 112.888 1.00 61.69 303 THR A C 1
ATOM 2472 O O . THR A 1 303 ? -90.170 27.991 112.769 1.00 61.69 303 THR A O 1
ATOM 2475 N N . LEU A 1 304 ? -91.564 26.234 112.591 1.00 62.75 304 LEU A N 1
ATOM 2476 C CA . LEU A 1 304 ? -90.526 25.266 112.223 1.00 62.75 304 LEU A CA 1
ATOM 2477 C C . LEU A 1 304 ? -90.156 25.333 110.731 1.00 62.75 304 LEU A C 1
ATOM 2479 O O . LEU A 1 304 ? -88.981 25.183 110.384 1.00 62.75 304 LEU A O 1
ATOM 2483 N N . GLU A 1 305 ? -91.114 25.623 109.844 1.00 67.38 305 GLU A N 1
ATOM 2484 C CA . GLU A 1 305 ? -90.864 25.665 108.394 1.00 67.38 305 GLU A CA 1
ATOM 2485 C C . GLU A 1 305 ? -89.903 26.796 107.980 1.00 67.38 305 GLU A C 1
ATOM 2487 O O . GLU A 1 305 ? -89.001 26.592 107.159 1.00 67.38 305 GLU A O 1
ATOM 2492 N N . GLU A 1 306 ? -90.018 27.988 108.576 1.00 68.00 306 GLU A N 1
ATOM 2493 C CA . GLU A 1 306 ? -89.172 29.129 108.193 1.00 68.00 306 GLU A CA 1
ATOM 2494 C C . GLU A 1 306 ? -87.701 28.966 108.637 1.00 68.00 306 GLU A C 1
ATOM 2496 O O . GLU A 1 306 ? -86.783 29.500 108.002 1.00 68.00 306 GLU A O 1
ATOM 2501 N N . GLN A 1 307 ? -87.439 28.161 109.672 1.00 71.31 307 GLN A N 1
ATOM 2502 C CA . GLN A 1 307 ? -86.077 27.852 110.123 1.00 71.31 307 GLN A CA 1
ATOM 2503 C C . GLN A 1 307 ? -85.355 26.872 109.174 1.00 71.31 307 GLN A C 1
ATOM 2505 O O . GLN A 1 307 ? -84.143 26.986 108.966 1.00 71.31 307 GLN A O 1
ATOM 2510 N N . ILE A 1 308 ? -86.100 25.964 108.534 1.00 73.12 308 ILE A N 1
ATOM 2511 C CA . ILE A 1 308 ? -85.587 2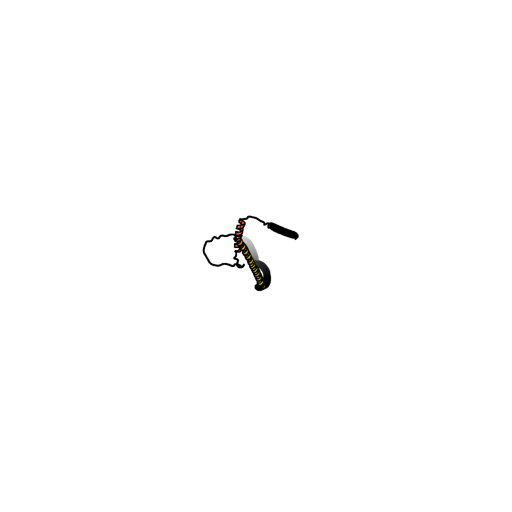5.041 107.507 1.00 73.12 308 ILE A CA 1
ATOM 2512 C C . ILE A 1 308 ? -85.262 25.799 106.209 1.00 73.12 308 ILE A C 1
ATOM 2514 O O . ILE A 1 308 ? -84.243 25.533 105.568 1.00 73.12 308 ILE A O 1
ATOM 2518 N N . ARG A 1 309 ? -86.076 26.797 105.835 1.00 75.06 309 ARG A N 1
ATOM 2519 C CA . ARG A 1 309 ? -85.847 27.572 104.606 1.00 75.06 309 ARG A CA 1
ATOM 2520 C C . ARG A 1 309 ? -84.516 28.333 104.632 1.00 75.06 309 ARG A C 1
ATOM 2522 O O . ARG A 1 309 ? -83.736 28.205 103.688 1.00 75.06 309 ARG A O 1
ATOM 2529 N N . ARG A 1 310 ? -84.209 29.044 105.725 1.00 77.31 310 ARG A N 1
ATOM 2530 C CA . ARG A 1 310 ? -82.972 29.848 105.854 1.00 77.31 310 ARG A CA 1
ATOM 2531 C C . ARG A 1 310 ? -81.693 29.012 105.746 1.00 77.31 310 ARG A C 1
ATOM 2533 O O . ARG A 1 310 ? -80.792 29.369 104.995 1.00 77.31 310 ARG A O 1
ATOM 2540 N N . THR A 1 311 ? -81.634 27.860 106.418 1.00 72.75 311 THR A N 1
ATOM 2541 C CA . THR A 1 311 ? -80.445 26.984 106.377 1.00 72.75 311 THR A CA 1
ATOM 2542 C C . THR A 1 311 ? -80.187 26.389 104.985 1.00 72.75 311 THR A C 1
ATOM 2544 O O . THR A 1 311 ? -79.034 26.137 104.618 1.00 72.75 311 THR A O 1
ATOM 2547 N N . SER A 1 312 ? -81.235 26.224 104.168 1.00 77.75 312 SER A N 1
ATOM 2548 C CA . SER A 1 312 ? -81.109 25.790 102.770 1.00 77.75 312 SER A CA 1
ATOM 2549 C C . SER A 1 312 ? -80.534 26.871 101.839 1.00 77.75 312 SER A C 1
ATOM 2551 O O . SER A 1 312 ? -79.782 26.545 100.916 1.00 77.75 312 SER A O 1
ATOM 2553 N N . GLU A 1 313 ? -80.840 28.147 102.100 1.00 80.56 313 GLU A N 1
ATOM 2554 C CA . GLU A 1 313 ? -80.394 29.299 101.304 1.00 80.56 313 GLU A CA 1
ATOM 2555 C C . GLU A 1 313 ? -78.895 29.584 101.549 1.00 80.56 313 GLU A C 1
ATOM 2557 O O . GLU A 1 313 ? -78.119 29.653 100.589 1.00 80.56 313 GLU A O 1
ATOM 2562 N N . ASP A 1 314 ? -78.447 29.593 102.812 1.00 79.44 314 ASP A N 1
ATOM 2563 C CA . ASP A 1 314 ? -77.023 29.743 103.180 1.00 79.44 314 ASP A CA 1
ATOM 2564 C C . ASP A 1 314 ? -76.145 28.627 102.577 1.00 79.44 314 ASP A C 1
ATOM 2566 O O . ASP A 1 314 ? -75.064 28.870 102.030 1.00 79.44 314 ASP A O 1
ATOM 2570 N N . SER A 1 315 ? -76.658 27.391 102.581 1.00 75.12 315 SER A N 1
ATOM 2571 C CA . SER A 1 315 ? -76.005 26.214 101.984 1.00 75.12 315 SER A CA 1
ATOM 2572 C C . SER A 1 315 ? -75.879 26.279 100.452 1.00 75.12 315 SER A C 1
ATOM 2574 O O . SER A 1 315 ? -75.241 25.412 99.840 1.00 75.12 315 SER A O 1
ATOM 2576 N N . ARG A 1 316 ? -76.518 27.253 99.794 1.00 80.38 316 ARG A N 1
ATOM 2577 C CA . ARG A 1 316 ? -76.432 27.478 98.344 1.00 80.38 316 ARG A CA 1
ATOM 2578 C C . ARG A 1 316 ? -75.376 28.530 98.012 1.00 80.38 316 ARG A C 1
ATOM 2580 O O . ARG A 1 316 ? -74.487 28.242 97.213 1.00 80.38 316 ARG A O 1
ATOM 2587 N N . ALA A 1 317 ? -75.391 29.667 98.711 1.00 79.88 317 ALA A N 1
ATOM 2588 C CA . ALA A 1 317 ? -74.410 30.744 98.542 1.00 79.88 317 ALA A CA 1
ATOM 2589 C C . ALA A 1 317 ? -72.955 30.272 98.754 1.00 79.88 317 ALA A C 1
ATOM 2591 O O . ALA A 1 317 ? -72.045 30.657 98.017 1.00 79.88 317 ALA A O 1
ATOM 2592 N N . LEU A 1 318 ? -72.737 29.369 99.717 1.00 77.25 318 LEU A N 1
ATOM 2593 C CA . LEU A 1 318 ? -71.413 28.816 100.030 1.00 77.25 318 LEU A CA 1
ATOM 2594 C C . LEU A 1 318 ? -70.832 27.944 98.894 1.00 77.25 318 LEU A C 1
ATOM 2596 O O . LEU A 1 318 ? -69.614 27.850 98.751 1.00 77.25 318 LEU A O 1
ATOM 2600 N N . ARG A 1 319 ? -71.680 27.342 98.044 1.00 81.12 319 ARG A N 1
ATOM 2601 C CA . ARG A 1 319 ? -71.236 26.577 96.862 1.00 81.12 319 ARG A CA 1
ATOM 2602 C C . ARG A 1 319 ? -70.841 27.484 95.698 1.00 81.12 319 ARG A C 1
ATOM 2604 O O . ARG A 1 319 ? -69.805 27.250 95.083 1.00 81.12 319 ARG A O 1
ATOM 2611 N N . GLU A 1 320 ? -71.607 28.541 95.448 1.00 80.12 320 GLU A N 1
ATOM 2612 C CA . GLU A 1 320 ? -71.338 29.497 94.362 1.00 80.12 320 GLU A CA 1
ATOM 2613 C C . GLU A 1 320 ? -70.012 30.256 94.580 1.00 80.12 320 GLU A C 1
ATOM 2615 O O . GLU A 1 320 ? -69.242 30.452 93.636 1.00 80.12 320 GLU A O 1
ATOM 2620 N N . LEU A 1 321 ? -69.673 30.589 95.834 1.00 82.44 321 LEU A N 1
ATOM 2621 C CA . LEU A 1 321 ? -68.364 31.158 96.190 1.00 82.44 321 LEU A CA 1
ATOM 2622 C C . LEU A 1 321 ? -67.196 30.204 95.882 1.00 82.44 321 LEU A C 1
ATOM 2624 O O . LEU A 1 321 ? -66.221 30.611 95.247 1.00 82.44 321 LEU A O 1
ATOM 2628 N N . MET A 1 322 ? -67.314 28.929 96.267 1.00 79.50 322 MET A N 1
ATOM 2629 C CA . MET A 1 322 ? -66.284 27.906 96.027 1.00 79.50 322 MET A CA 1
ATOM 2630 C C . MET A 1 322 ? -66.046 27.645 94.531 1.00 79.50 322 MET A C 1
ATOM 2632 O O . MET A 1 322 ? -64.913 27.403 94.110 1.00 79.50 322 MET A O 1
ATOM 2636 N N . GLU A 1 323 ? -67.088 27.709 93.700 1.00 80.19 323 GLU A N 1
ATOM 2637 C CA . GLU A 1 323 ? -66.944 27.603 92.242 1.00 80.19 323 GLU A CA 1
ATOM 2638 C C . GLU A 1 323 ? -66.279 28.850 91.638 1.00 80.19 323 GLU A C 1
ATOM 2640 O O . GLU A 1 323 ? -65.389 28.724 90.790 1.00 80.19 323 GLU A O 1
ATOM 2645 N N . GLY A 1 324 ? -66.620 30.044 92.137 1.00 80.19 324 GLY A N 1
ATOM 2646 C CA . GLY A 1 324 ? -65.990 31.305 91.738 1.00 80.19 324 GLY A CA 1
ATOM 2647 C C . GLY A 1 324 ? -64.484 31.364 92.026 1.00 80.19 324 GLY A C 1
ATOM 2648 O O . GLY A 1 324 ? -63.712 31.828 91.183 1.00 80.19 324 GLY A O 1
ATOM 2649 N N . GLU A 1 325 ? -64.033 30.859 93.178 1.00 81.31 325 GLU A N 1
ATOM 2650 C CA . GLU A 1 325 ? -62.599 30.787 93.501 1.00 81.31 325 GLU A CA 1
ATOM 2651 C C . GLU A 1 325 ? -61.849 29.778 92.621 1.00 81.31 325 GLU A C 1
ATOM 2653 O O . GLU A 1 325 ? -60.772 30.089 92.105 1.00 81.31 325 GLU A O 1
ATOM 2658 N N . ARG A 1 326 ? -62.442 28.607 92.345 1.00 79.50 326 ARG A N 1
ATOM 2659 C CA . ARG A 1 326 ? -61.859 27.612 91.422 1.00 79.50 326 ARG A CA 1
ATOM 2660 C C . ARG A 1 326 ? -61.750 28.133 89.985 1.00 79.50 326 ARG A C 1
ATOM 2662 O O . ARG A 1 326 ? -60.809 27.762 89.283 1.00 79.50 326 ARG A O 1
ATOM 2669 N N . GLY A 1 327 ? -62.671 28.997 89.554 1.00 79.88 327 GLY A N 1
ATOM 2670 C CA . GLY A 1 327 ? -62.598 29.693 88.266 1.00 79.88 327 GLY A CA 1
ATOM 2671 C C . GLY A 1 327 ? -61.399 30.643 88.176 1.00 79.88 327 GLY A C 1
ATOM 2672 O O . GLY A 1 327 ? -60.611 30.552 87.235 1.00 79.88 327 GLY A O 1
ATOM 2673 N N . LYS A 1 328 ? -61.207 31.492 89.195 1.00 82.56 328 LYS A N 1
ATOM 2674 C CA . LYS A 1 328 ? -60.066 32.426 89.273 1.00 82.56 328 LYS A CA 1
ATOM 2675 C C . LYS A 1 328 ? -58.722 31.694 89.302 1.00 82.56 328 LYS A C 1
ATOM 2677 O O . LYS A 1 328 ? -57.796 32.099 88.606 1.00 82.56 328 LYS A O 1
ATOM 2682 N N . LEU A 1 329 ? -58.636 30.583 90.042 1.00 79.50 329 LEU A N 1
ATOM 2683 C CA . LEU A 1 329 ? -57.411 29.781 90.139 1.00 79.50 329 LEU A CA 1
ATOM 2684 C C . LEU A 1 329 ? -57.003 29.147 88.794 1.00 79.50 329 LEU A C 1
ATOM 2686 O O . LEU A 1 329 ? -55.813 29.010 88.517 1.00 79.50 329 LEU A O 1
ATOM 2690 N N . ARG A 1 330 ? -57.976 28.786 87.941 1.00 81.31 330 ARG A N 1
ATOM 2691 C CA . ARG A 1 330 ? -57.708 28.332 86.563 1.00 81.31 330 ARG A CA 1
ATOM 2692 C C . ARG A 1 330 ? -57.185 29.464 85.686 1.00 81.31 330 ARG A C 1
ATOM 2694 O O . ARG A 1 330 ? -56.167 29.281 85.031 1.00 81.31 330 ARG A O 1
ATOM 2701 N N . GLN A 1 331 ? -57.822 30.634 85.731 1.00 80.06 331 GLN A N 1
ATOM 2702 C CA . GLN A 1 331 ? -57.408 31.797 84.936 1.00 80.06 331 GLN A CA 1
ATOM 2703 C C . GLN A 1 331 ? -55.976 32.240 85.269 1.00 80.06 331 GLN A C 1
ATOM 2705 O O . GLN A 1 331 ? -55.172 32.411 84.356 1.00 80.06 331 GLN A O 1
ATOM 2710 N N . SER A 1 332 ? -55.600 32.307 86.552 1.00 80.31 332 SER A N 1
ATOM 2711 C CA . SER A 1 332 ? -54.216 32.630 86.938 1.00 80.31 332 SER A CA 1
ATOM 2712 C C . SER A 1 332 ? -53.193 31.585 86.475 1.00 80.31 332 SER A C 1
ATOM 2714 O O . SER A 1 332 ? -52.039 31.916 86.210 1.00 80.31 332 SER A O 1
ATOM 2716 N N . LEU A 1 333 ? -53.596 30.314 86.368 1.00 78.88 333 LEU A N 1
ATOM 2717 C CA . LEU A 1 333 ? -52.721 29.227 85.925 1.00 78.88 333 LEU A CA 1
ATOM 2718 C C . LEU A 1 333 ? -52.540 29.236 84.395 1.00 78.88 333 LEU A C 1
ATOM 2720 O O . LEU A 1 333 ? -51.434 29.006 83.911 1.00 78.88 333 LEU A O 1
ATOM 2724 N N . GLU A 1 334 ? -53.584 29.595 83.642 1.00 81.69 334 GLU A N 1
ATOM 2725 C CA . GLU A 1 334 ? -53.520 29.852 82.194 1.00 81.69 334 GLU A CA 1
ATOM 2726 C C . GLU A 1 334 ? -52.694 31.111 81.859 1.00 81.69 334 GLU A C 1
ATOM 2728 O O . GLU A 1 334 ? -51.925 31.113 80.894 1.00 81.69 334 GLU A O 1
ATOM 2733 N N . GLU A 1 335 ? -52.785 32.172 82.669 1.00 80.12 335 GLU A N 1
ATOM 2734 C CA . GLU A 1 335 ? -51.945 33.373 82.531 1.00 80.12 335 GLU A CA 1
ATOM 2735 C C . GLU A 1 335 ? -50.464 33.079 82.814 1.00 80.12 335 GLU A C 1
ATOM 2737 O O . GLU A 1 335 ? -49.600 33.496 82.040 1.00 80.12 335 GLU A O 1
ATOM 2742 N N . LEU A 1 336 ? -50.157 32.290 83.851 1.00 76.81 336 LEU A N 1
ATOM 2743 C CA . LEU A 1 336 ? -48.792 31.819 84.121 1.00 76.81 336 LEU A CA 1
ATOM 2744 C C . LEU A 1 336 ? -48.237 30.952 82.980 1.00 76.81 336 LEU A C 1
ATOM 2746 O O . LEU A 1 336 ? -47.077 31.115 82.603 1.00 76.81 336 LEU A O 1
ATOM 2750 N N . GLN A 1 337 ? -49.054 30.076 82.385 1.00 76.62 337 GLN A N 1
ATOM 2751 C CA . GLN A 1 337 ? -48.654 29.290 81.211 1.00 76.62 337 GLN A CA 1
ATOM 2752 C C . GLN A 1 337 ? -48.382 30.175 79.985 1.00 76.62 337 GLN A C 1
ATOM 2754 O O . GLN A 1 337 ? -47.385 29.964 79.292 1.00 76.62 337 GLN A O 1
ATOM 2759 N N . ARG A 1 338 ? -49.202 31.210 79.744 1.00 75.50 338 ARG A N 1
ATOM 2760 C CA . ARG A 1 338 ? -48.956 32.191 78.672 1.00 75.50 338 ARG A CA 1
ATOM 2761 C C . ARG A 1 338 ? -47.661 32.970 78.878 1.00 75.50 338 ARG A C 1
ATOM 2763 O O . ARG A 1 338 ? -46.886 33.090 77.931 1.00 75.50 338 ARG A O 1
ATOM 2770 N N . LEU A 1 339 ? -47.396 33.448 80.093 1.00 76.12 339 LEU A N 1
ATOM 2771 C CA . LEU A 1 339 ? -46.152 34.156 80.416 1.00 76.12 339 LEU A CA 1
ATOM 2772 C C . LEU A 1 339 ? -44.922 33.248 80.266 1.00 76.12 339 LEU A C 1
ATOM 2774 O O . LEU A 1 339 ? -43.902 33.691 79.747 1.00 76.12 339 LEU A O 1
ATOM 2778 N N . HIS A 1 340 ? -45.024 31.968 80.635 1.00 70.25 340 HIS A N 1
ATOM 2779 C CA . HIS A 1 340 ? -43.949 30.997 80.411 1.00 70.25 340 HIS A CA 1
ATOM 2780 C C . HIS A 1 340 ? -43.656 30.797 78.911 1.00 70.25 340 HIS A C 1
ATOM 2782 O O . HIS A 1 340 ? -42.496 30.812 78.508 1.00 70.25 340 HIS A O 1
ATOM 2788 N N . SER A 1 341 ? -44.697 30.731 78.070 1.00 71.12 341 SER A N 1
ATOM 2789 C CA . SER A 1 341 ? -44.573 30.604 76.604 1.00 71.12 341 SER A CA 1
ATOM 2790 C C . SER A 1 341 ? -44.080 31.857 75.857 1.00 71.12 341 SER A C 1
ATOM 2792 O O . SER A 1 341 ? -43.980 31.829 74.635 1.00 71.12 341 SER A O 1
ATOM 2794 N N . GLN A 1 342 ? -43.795 32.960 76.560 1.00 67.06 342 GLN A N 1
ATOM 2795 C CA . GLN A 1 342 ? -43.190 34.178 75.992 1.00 67.06 342 GLN A CA 1
ATOM 2796 C C . GLN A 1 342 ? -41.720 34.376 76.409 1.00 67.06 342 GLN A C 1
ATOM 2798 O O . GLN A 1 342 ? -41.103 35.365 76.015 1.00 67.06 342 GLN A O 1
ATOM 2803 N N . VAL A 1 343 ? -41.165 33.466 77.221 1.00 64.56 343 VAL A N 1
ATOM 2804 C CA . VAL A 1 343 ? -39.804 33.552 77.797 1.00 64.56 343 VAL A CA 1
ATOM 2805 C C . VAL A 1 343 ? -38.941 32.331 77.407 1.00 64.56 343 VAL A C 1
ATOM 2807 O O . VAL A 1 343 ? -37.810 32.176 77.864 1.00 64.56 343 VAL A O 1
ATOM 2810 N N . SER A 1 344 ? -39.447 31.467 76.522 1.00 52.16 344 SER A N 1
ATOM 2811 C CA . SER A 1 344 ? -38.714 30.410 75.803 1.00 52.16 344 SER A CA 1
ATOM 2812 C C . SER A 1 344 ? -39.035 30.488 74.315 1.00 52.16 344 SER A C 1
ATOM 2814 O O . SER A 1 344 ? -38.117 30.186 73.526 1.00 52.16 344 SER A O 1
#

Radius of gyration: 105.5 Å; chains: 1; bounding box: 216×57×270 Å

pLDDT: mean 81.24, std 20.4, range [29.62, 98.75]

InterPro domains:
  IPR051149 Spindly/BICDR Dynein Motor Adapter [PTHR32123] (2-341)

Sequence (344 aa):
QHLEQEKHELRRRFENREGEWEGRVSELESDVKQLQDELEKQQVHLREADREKTRAVQELSEQNQRLLDQLSRASEVERQLSLQVHTLREDFREKSSSSSQHIVRLESLQAEIKMLTDRKRELEHRLSAMMEENDLLQGTVEELQDRVLVLERQSHDKDLQLHQSQLELQEVRLSYRQLQGKVEELSEERSLQNFNTTSTSLLSEIEQSMEAEELEQEREQLRLQLWEAYCQVRYLCSHLRGNDSADSAVSTDSSMDESSETSSAKDVPAGSLRAALSELKRLIQNVLDGADSTSSRRSDDDTLEEQIRRTSEDSRALRELMEGERGKLRQSLEELQRLHSQVS

Organism: NCBI:txid48396

Secondary structure (DSSP, 8-state):
-HHHHHHHHHHHHHHHHHHHHHHHHHHHHHHHHHHHHHHHHHHHHHHHHHHHHHHHHHHHHHHHHHHHHHHHHHHHHHHHHHHHHHHHHHHHHHHHHHHHHHHHHHHHHHHHHHHHHHHHHHHHHHHHHHHHHHHHHHHHHHHHHHHHHHHHHHHHHHHHHHHHHHHHHHHHHHHHHHHHHHHHHHHHHHHHHHHHHSS--HHHHHHHHHHHHHHHHHHHHHHHHHHHHHHHHHHHHHHTT-S--------------------SGGG--TTHHHHHHHHHHHHHHHHHTT---------SSHHHHHHHHHHHHHHHHHHHHHHHHHHHHHHHHHHHHHHHTT--

Foldseek 3Di:
DVVVVVVVVVVVVVVVVVVVVVVVVVVVVVVVVVVVVVVVVVVVVVVVVVVVVVVVVVVVVVVVVVVVVVVVVVVVVVVVVVVVVVVVVVVVVVVVVVVVVVVVVVVVVVVVVVVVVVVVVVVVVVVVVVVVVVVVVVVVVVVVVVVVVVVVVVVVVVVVVVVVVVVVVVVVVVVVVVVVVVVVVVVVVVVVVVVVVVVPDPVVVVVVVVVVVVVVVVVVVVLVVLVVLLVVLVVLLVVLVPDDDDDDDDDDDDDDDDDDDPPDSVPDPPCSSVVSVVSSVVSVCVVPVVDDDDDDDDDDPPPPVVVVVVVVVVVVVVVVVVVVVVVVVVVVVVVVVVVVVVVD